Protein AF-A0A927YD06-F1 (afdb_monomer_lite)

Structure (mmCIF, N/CA/C/O backbone):
data_AF-A0A927YD06-F1
#
_entry.id   AF-A0A927YD06-F1
#
loop_
_atom_site.group_PDB
_atom_site.id
_atom_site.type_symbol
_atom_site.label_atom_id
_atom_site.label_alt_id
_atom_site.label_comp_id
_atom_site.label_asym_id
_atom_site.label_entity_id
_atom_site.label_seq_id
_atom_site.pdbx_PDB_ins_code
_atom_site.Cartn_x
_atom_site.Cartn_y
_atom_site.Cartn_z
_atom_site.occupancy
_atom_site.B_iso_or_equiv
_atom_site.auth_seq_id
_atom_site.auth_comp_id
_atom_site.auth_asym_id
_atom_site.auth_atom_id
_atom_site.pdbx_PDB_model_num
ATOM 1 N N . MET A 1 1 ? -11.308 -16.164 12.374 1.00 38.81 1 MET A N 1
ATOM 2 C CA . MET A 1 1 ? -12.111 -14.973 12.036 1.00 38.81 1 MET A CA 1
ATOM 3 C C . MET A 1 1 ? -11.852 -14.666 10.580 1.00 38.81 1 MET A C 1
ATOM 5 O O . MET A 1 1 ? -10.729 -14.306 10.253 1.00 38.81 1 MET A O 1
ATOM 9 N N . GLU A 1 2 ? -12.834 -14.903 9.716 1.00 41.75 2 GLU A N 1
ATOM 10 C CA . GLU A 1 2 ? -12.784 -14.435 8.329 1.00 41.75 2 GLU A CA 1
ATOM 11 C C . GLU A 1 2 ? -12.893 -12.909 8.343 1.00 41.75 2 GLU A C 1
ATOM 13 O O . GLU A 1 2 ? -13.823 -12.344 8.918 1.00 41.75 2 GLU A O 1
ATOM 18 N N . TYR A 1 3 ? -11.902 -12.232 7.772 1.00 53.44 3 TYR A N 1
ATOM 19 C CA . TYR A 1 3 ? -11.962 -10.794 7.566 1.00 53.44 3 TYR A CA 1
ATOM 20 C C . TYR A 1 3 ? -12.683 -10.549 6.242 1.00 53.44 3 TYR A C 1
ATOM 22 O O . TYR A 1 3 ? -12.164 -10.892 5.184 1.00 53.44 3 TYR A O 1
ATOM 30 N N . HIS A 1 4 ? -13.877 -9.958 6.283 1.00 53.22 4 HIS A N 1
ATOM 31 C CA . HIS A 1 4 ? -14.555 -9.516 5.068 1.00 53.22 4 HIS A CA 1
ATOM 32 C C . HIS A 1 4 ? -13.867 -8.258 4.530 1.00 53.22 4 HIS A C 1
ATOM 34 O O . HIS A 1 4 ? -14.108 -7.149 5.004 1.00 53.22 4 HIS A O 1
ATOM 40 N N . LEU A 1 5 ? -12.977 -8.443 3.557 1.00 62.53 5 LEU A N 1
ATOM 41 C CA . LEU A 1 5 ? -12.393 -7.348 2.791 1.00 62.53 5 LEU A CA 1
ATOM 42 C C . LEU A 1 5 ? -13.384 -6.881 1.719 1.00 62.53 5 LEU A C 1
ATOM 44 O O . LEU A 1 5 ? -14.120 -7.707 1.167 1.00 62.53 5 LEU A O 1
ATOM 48 N N . PRO A 1 6 ? -13.417 -5.577 1.398 1.00 65.19 6 PRO A N 1
ATOM 49 C CA . PRO A 1 6 ? -14.206 -5.094 0.275 1.00 65.19 6 PRO A CA 1
ATOM 50 C C . PRO A 1 6 ? -13.761 -5.801 -1.012 1.00 65.19 6 PRO A C 1
ATOM 52 O O . PRO A 1 6 ? -12.573 -6.038 -1.236 1.00 65.19 6 PRO A O 1
ATOM 55 N N . GLN A 1 7 ? -14.717 -6.150 -1.871 1.00 70.69 7 GLN A N 1
ATOM 56 C CA . GLN A 1 7 ? -14.411 -6.676 -3.200 1.00 70.69 7 GLN A CA 1
ATOM 57 C C . GLN A 1 7 ? -13.812 -5.547 -4.040 1.00 70.69 7 GLN A C 1
ATOM 59 O O . GLN A 1 7 ? -14.506 -4.586 -4.371 1.00 70.69 7 GLN A O 1
ATOM 64 N N . ILE A 1 8 ? -12.522 -5.650 -4.362 1.00 74.62 8 ILE A N 1
ATOM 65 C CA . ILE A 1 8 ? -11.832 -4.676 -5.208 1.00 74.62 8 ILE A CA 1
ATOM 66 C C . ILE A 1 8 ? -11.667 -5.296 -6.594 1.00 74.62 8 ILE A C 1
ATOM 68 O O . ILE A 1 8 ? -11.066 -6.367 -6.706 1.00 74.62 8 ILE A O 1
ATOM 72 N N . PRO A 1 9 ? -12.148 -4.634 -7.661 1.00 74.06 9 PRO A N 1
ATOM 73 C CA . PRO A 1 9 ? -11.883 -5.075 -9.021 1.00 74.06 9 PRO A CA 1
ATOM 74 C C . PRO A 1 9 ? -10.379 -5.257 -9.264 1.00 74.06 9 PRO A C 1
ATOM 76 O O . PRO A 1 9 ? -9.593 -4.320 -9.085 1.00 74.06 9 PRO A O 1
ATOM 79 N N . GLY A 1 10 ? -10.013 -6.472 -9.668 1.00 76.75 10 GLY A N 1
ATOM 80 C CA . GLY A 1 10 ? -8.642 -6.873 -9.971 1.00 76.75 10 GLY A CA 1
ATOM 81 C C . GLY A 1 10 ? -7.819 -7.382 -8.787 1.00 76.75 10 GLY A C 1
ATOM 82 O O . GLY A 1 10 ? -6.619 -7.581 -8.940 1.00 76.75 10 GLY A O 1
ATOM 83 N N . ILE A 1 11 ? -8.424 -7.624 -7.617 1.00 83.50 11 ILE A N 1
ATOM 84 C CA . ILE A 1 11 ? -7.748 -8.276 -6.486 1.00 83.50 11 ILE A CA 1
ATOM 85 C C . ILE A 1 11 ? -8.408 -9.613 -6.151 1.00 83.50 11 ILE A C 1
ATOM 87 O O . ILE A 1 11 ? -9.610 -9.708 -5.918 1.00 83.50 11 ILE A O 1
ATOM 91 N N . ASP A 1 12 ? -7.577 -10.647 -6.082 1.00 84.12 12 ASP A N 1
ATOM 92 C CA . ASP A 1 12 ? -7.913 -11.991 -5.638 1.00 84.12 12 ASP A CA 1
ATOM 93 C C . ASP A 1 12 ? -7.433 -12.179 -4.188 1.00 84.12 12 ASP A C 1
ATOM 95 O O . ASP A 1 12 ? -6.272 -12.512 -3.916 1.00 84.12 12 ASP A O 1
ATOM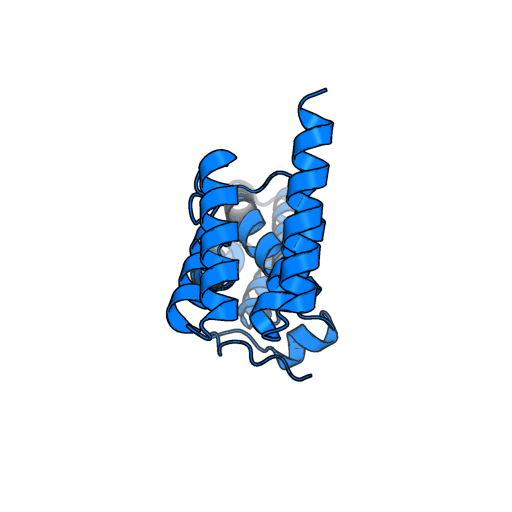 99 N N . TRP A 1 13 ? -8.341 -11.941 -3.238 1.00 76.56 13 TRP A N 1
ATOM 100 C CA . TRP A 1 13 ? -8.036 -12.026 -1.809 1.00 76.56 13 TRP A CA 1
ATOM 101 C C . TRP A 1 13 ? -7.650 -13.439 -1.355 1.00 76.56 13 TRP A C 1
ATOM 103 O O . TRP A 1 13 ? -6.838 -13.577 -0.443 1.00 76.56 13 TRP A O 1
ATOM 113 N N . GLU A 1 14 ? -8.135 -14.489 -2.023 1.00 75.75 14 GLU A N 1
ATOM 114 C CA . GLU A 1 14 ? -7.743 -15.880 -1.747 1.00 75.75 14 GLU A CA 1
ATOM 115 C C . GLU A 1 14 ? -6.265 -16.128 -2.081 1.00 75.75 14 GLU A C 1
ATOM 117 O O . GLU A 1 14 ? -5.564 -16.893 -1.407 1.00 75.75 14 GLU A O 1
ATOM 122 N N . LYS A 1 15 ? -5.743 -15.466 -3.120 1.00 75.19 15 LYS A N 1
ATOM 123 C CA . LYS A 1 15 ? -4.302 -15.476 -3.407 1.00 75.19 15 LYS A CA 1
ATOM 124 C C . LYS A 1 15 ? -3.517 -14.648 -2.396 1.00 75.19 15 LYS A C 1
ATOM 126 O O . LYS A 1 15 ? -2.472 -15.119 -1.949 1.00 75.19 15 LYS A O 1
ATOM 131 N N . ALA A 1 16 ? -4.008 -13.470 -2.011 1.00 73.94 16 ALA A N 1
ATOM 132 C CA . ALA A 1 16 ? -3.342 -12.608 -1.032 1.00 73.94 16 ALA A CA 1
ATOM 133 C C . ALA A 1 16 ? -3.248 -13.270 0.359 1.00 73.94 16 ALA A C 1
ATOM 135 O O . ALA A 1 16 ? -2.187 -13.258 0.985 1.00 73.94 16 ALA A O 1
ATOM 136 N N . HIS A 1 17 ? -4.314 -13.940 0.813 1.00 70.81 17 HIS A N 1
ATOM 137 C CA . HIS A 1 17 ? -4.377 -14.612 2.118 1.00 70.81 17 HIS A CA 1
ATOM 138 C C . HIS A 1 17 ? -3.331 -15.715 2.306 1.00 70.81 17 HIS A C 1
ATOM 140 O O . HIS A 1 17 ? -2.877 -15.939 3.427 1.00 70.81 17 HIS A O 1
ATOM 146 N N . ARG A 1 18 ? -2.882 -16.370 1.225 1.00 70.31 18 ARG A N 1
ATOM 147 C CA . ARG A 1 18 ? -1.783 -17.351 1.301 1.00 70.31 18 ARG A CA 1
ATOM 148 C C . ARG A 1 18 ? -0.454 -16.731 1.729 1.00 70.31 18 ARG A C 1
ATOM 150 O O . ARG A 1 18 ? 0.393 -17.443 2.259 1.00 70.31 18 ARG A O 1
ATOM 157 N N . TYR A 1 19 ? -0.272 -15.436 1.488 1.00 65.94 19 TYR A N 1
ATOM 158 C CA . TYR A 1 19 ? 0.939 -14.692 1.828 1.00 65.94 19 TYR A CA 1
ATOM 159 C C . TYR A 1 19 ? 0.752 -13.787 3.056 1.00 65.94 19 TYR A C 1
ATOM 161 O O . TYR A 1 19 ? 1.739 -13.403 3.680 1.00 65.94 19 TYR A O 1
ATOM 169 N N . LEU A 1 20 ? -0.495 -13.465 3.420 1.00 71.25 20 LEU A N 1
ATOM 170 C CA . LEU A 1 20 ? -0.846 -12.480 4.446 1.00 71.25 20 LEU A CA 1
ATOM 171 C C . LEU A 1 20 ? -1.873 -13.076 5.432 1.00 71.25 20 LEU A C 1
ATOM 173 O O . LEU A 1 20 ? -3.083 -12.899 5.263 1.00 71.25 20 LEU A O 1
ATOM 177 N N . PRO A 1 21 ? -1.412 -13.804 6.470 1.00 65.56 21 PRO A N 1
ATOM 178 C CA . PRO A 1 21 ? -2.289 -14.571 7.357 1.00 65.56 21 PRO A CA 1
ATOM 179 C C . PRO A 1 21 ? -3.077 -13.715 8.362 1.00 65.56 21 PRO A C 1
ATOM 181 O O . PRO A 1 21 ? -4.021 -14.213 8.971 1.00 65.56 21 PRO A O 1
ATOM 184 N N . THR A 1 22 ? -2.715 -12.442 8.563 1.00 72.19 22 THR A N 1
ATOM 185 C CA . THR A 1 22 ? -3.386 -11.545 9.521 1.00 72.19 22 THR A CA 1
ATOM 186 C C . THR A 1 22 ? -3.846 -10.247 8.855 1.00 72.19 22 THR A C 1
ATOM 188 O O . THR A 1 22 ? -3.198 -9.744 7.934 1.00 72.19 22 THR A O 1
ATOM 191 N N . LYS A 1 23 ? -4.943 -9.656 9.358 1.00 68.94 23 LYS A N 1
ATOM 192 C CA . LYS A 1 23 ? -5.454 -8.351 8.890 1.00 68.94 23 LYS A CA 1
ATOM 193 C C . LYS A 1 23 ? -4.391 -7.255 8.983 1.00 68.94 23 LYS A C 1
ATOM 195 O O . LYS A 1 23 ? -4.270 -6.456 8.068 1.00 68.94 23 LYS A O 1
ATOM 200 N N . GLN A 1 24 ? -3.604 -7.237 10.059 1.00 68.62 24 GLN A N 1
ATOM 201 C CA . GLN A 1 24 ? -2.549 -6.241 10.254 1.00 68.62 24 GLN A CA 1
ATOM 202 C C . GLN A 1 24 ? -1.464 -6.342 9.175 1.00 68.62 24 GLN A C 1
ATOM 204 O O . GLN A 1 24 ? -1.111 -5.331 8.575 1.00 68.62 24 GLN A O 1
ATOM 209 N N . MET A 1 25 ? -0.976 -7.554 8.883 1.00 73.06 25 MET A N 1
ATOM 210 C CA . MET A 1 25 ? 0.022 -7.763 7.826 1.00 73.06 25 MET A CA 1
ATOM 211 C C . MET A 1 25 ? -0.517 -7.352 6.458 1.00 73.06 25 MET A C 1
ATOM 213 O O . MET A 1 25 ? 0.212 -6.760 5.663 1.00 73.06 25 MET A O 1
ATOM 217 N N . LEU A 1 26 ? -1.794 -7.633 6.194 1.00 78.38 26 LEU A N 1
ATOM 218 C CA . LEU A 1 26 ? -2.447 -7.209 4.967 1.00 78.38 26 LEU A CA 1
ATOM 219 C C . LEU A 1 26 ? -2.517 -5.685 4.853 1.00 78.38 26 LEU A C 1
ATOM 221 O O . LEU A 1 26 ? -2.068 -5.138 3.851 1.00 78.38 26 LEU A O 1
ATOM 225 N N . THR A 1 27 ? -3.031 -5.004 5.878 1.00 76.81 27 THR A N 1
ATOM 226 C CA . THR A 1 27 ? -3.136 -3.542 5.886 1.00 76.81 27 THR A CA 1
ATOM 227 C C . THR A 1 27 ? -1.775 -2.883 5.675 1.00 76.81 27 THR A C 1
ATOM 229 O O . THR A 1 27 ? -1.659 -2.010 4.822 1.00 76.81 27 THR A O 1
ATOM 232 N N . GLU A 1 28 ? -0.732 -3.321 6.385 1.00 80.38 28 GLU A N 1
ATOM 233 C CA . GLU A 1 28 ? 0.618 -2.764 6.214 1.00 80.38 28 GLU A CA 1
ATOM 234 C C . GLU A 1 28 ? 1.191 -3.039 4.818 1.00 80.38 28 GLU A C 1
ATOM 236 O O . GLU A 1 28 ? 1.781 -2.150 4.209 1.00 80.38 28 GLU A O 1
ATOM 241 N N . THR A 1 29 ? 0.953 -4.227 4.255 1.00 86.00 29 THR A N 1
ATOM 242 C CA . THR A 1 29 ? 1.395 -4.547 2.887 1.00 86.00 29 THR A CA 1
ATOM 243 C C . THR A 1 29 ? 0.700 -3.665 1.849 1.00 86.00 29 THR A C 1
ATOM 245 O O . THR A 1 29 ? 1.346 -3.171 0.926 1.00 86.00 29 THR A O 1
ATOM 248 N N . LEU A 1 30 ? -0.606 -3.425 2.004 1.00 87.69 30 LEU A N 1
ATOM 249 C CA . LEU A 1 30 ? -1.356 -2.524 1.128 1.00 87.69 30 LEU A CA 1
ATOM 250 C C . LEU A 1 30 ? -0.875 -1.072 1.271 1.00 87.69 30 LEU A C 1
ATOM 252 O O . LEU A 1 30 ? -0.754 -0.372 0.266 1.00 87.69 30 LEU A O 1
ATOM 256 N N . ARG A 1 31 ? -0.562 -0.620 2.493 1.00 86.25 31 ARG A N 1
ATOM 257 C CA . ARG A 1 31 ? 0.011 0.713 2.735 1.00 86.25 31 ARG A CA 1
ATOM 258 C C . ARG A 1 31 ? 1.355 0.877 2.040 1.00 86.25 31 ARG A C 1
ATOM 260 O O . ARG A 1 31 ? 1.544 1.842 1.308 1.00 86.25 31 ARG A O 1
ATOM 267 N N . GLU A 1 32 ? 2.258 -0.084 2.204 1.00 88.00 32 GLU A N 1
ATOM 268 C CA . GLU A 1 32 ? 3.575 -0.056 1.561 1.00 88.00 32 GLU A CA 1
ATOM 269 C C . GLU A 1 32 ? 3.472 -0.089 0.029 1.00 88.00 32 GLU A C 1
ATOM 271 O O . GLU A 1 32 ? 4.164 0.658 -0.671 1.00 88.00 32 GLU A O 1
ATOM 276 N N . PHE A 1 33 ? 2.553 -0.897 -0.510 1.00 92.19 33 PHE A N 1
ATOM 277 C CA . PHE A 1 33 ? 2.253 -0.911 -1.942 1.00 92.19 33 PHE A CA 1
ATOM 278 C C . PHE A 1 33 ? 1.844 0.481 -2.437 1.00 92.19 33 PHE A C 1
ATOM 280 O O . PHE A 1 33 ? 2.379 0.976 -3.430 1.00 92.19 33 PHE A O 1
ATOM 287 N N . VAL A 1 34 ? 0.927 1.141 -1.724 1.00 91.69 34 VAL A N 1
ATOM 288 C CA . VAL A 1 34 ? 0.449 2.480 -2.078 1.00 91.69 34 VAL A CA 1
ATOM 289 C C . VAL A 1 34 ? 1.557 3.531 -1.970 1.00 91.69 34 VAL A C 1
ATOM 291 O O . VAL A 1 34 ? 1.730 4.324 -2.896 1.00 91.69 34 VAL A O 1
ATOM 294 N N . ARG A 1 35 ? 2.335 3.526 -0.881 1.00 89.25 35 ARG A N 1
ATOM 295 C CA . ARG A 1 35 ? 3.429 4.485 -0.642 1.00 89.25 35 ARG A CA 1
ATOM 296 C C . ARG A 1 35 ? 4.529 4.391 -1.692 1.00 89.25 35 ARG A C 1
ATOM 298 O O . ARG A 1 35 ? 5.054 5.408 -2.138 1.00 89.25 35 ARG A O 1
ATOM 305 N N . SER A 1 36 ? 4.868 3.173 -2.107 1.00 91.44 36 SER A N 1
ATOM 306 C CA . SER A 1 36 ? 5.941 2.932 -3.074 1.00 91.44 36 SER A CA 1
ATOM 307 C C . SER A 1 36 ? 5.505 3.104 -4.537 1.00 91.44 36 SER A C 1
ATOM 309 O O . SER A 1 36 ? 6.360 3.274 -5.408 1.00 91.44 36 SER A O 1
ATOM 311 N N . ALA A 1 37 ? 4.197 3.118 -4.824 1.00 92.44 37 ALA A N 1
ATOM 312 C CA . ALA A 1 37 ? 3.650 3.128 -6.180 1.00 92.44 37 ALA A CA 1
ATOM 313 C C . ALA A 1 37 ? 4.177 4.271 -7.059 1.00 92.44 37 ALA A C 1
ATOM 315 O O . ALA A 1 37 ? 4.652 4.019 -8.167 1.00 92.44 37 ALA A O 1
ATOM 316 N N . ALA A 1 38 ? 4.152 5.511 -6.556 1.00 91.44 38 ALA A N 1
ATOM 317 C CA . ALA A 1 38 ? 4.596 6.680 -7.318 1.00 91.44 38 ALA A CA 1
ATOM 318 C C . ALA A 1 38 ? 6.055 6.524 -7.769 1.00 91.44 38 ALA A C 1
ATOM 320 O O . ALA A 1 38 ? 6.362 6.641 -8.959 1.00 91.44 38 ALA A O 1
ATOM 321 N N . LYS A 1 39 ? 6.940 6.147 -6.836 1.00 93.06 39 LYS A N 1
ATOM 322 C CA . LYS A 1 39 ? 8.358 5.950 -7.139 1.00 93.06 39 LYS A CA 1
ATOM 323 C C . LYS A 1 39 ? 8.584 4.800 -8.119 1.00 93.06 39 LYS A C 1
ATOM 325 O O . LYS A 1 39 ? 9.406 4.921 -9.024 1.00 93.06 39 LYS A O 1
ATOM 330 N N . GLN A 1 40 ? 7.849 3.699 -7.967 1.00 96.06 40 GLN A N 1
ATOM 331 C CA . GLN A 1 40 ? 7.963 2.556 -8.871 1.00 96.06 40 GLN A CA 1
ATOM 332 C C . GLN A 1 40 ? 7.556 2.912 -10.310 1.00 96.06 40 GLN A C 1
ATOM 334 O O . GLN A 1 40 ? 8.237 2.505 -11.252 1.00 96.06 40 GLN A O 1
ATOM 339 N N . THR A 1 41 ? 6.488 3.697 -10.488 1.00 96.50 41 THR A N 1
ATOM 340 C CA . THR A 1 41 ? 6.036 4.140 -11.819 1.00 96.50 41 THR A CA 1
ATOM 341 C C . THR A 1 41 ? 6.977 5.159 -12.465 1.00 96.50 41 THR A C 1
ATOM 343 O O . THR A 1 41 ? 7.200 5.098 -13.676 1.00 96.50 41 THR A O 1
ATOM 346 N N . GLU A 1 42 ? 7.581 6.047 -11.669 1.00 97.00 42 GLU A N 1
ATOM 347 C CA . GLU A 1 42 ? 8.606 6.990 -12.130 1.00 97.00 42 GLU A CA 1
ATOM 348 C C . GLU A 1 42 ? 9.828 6.236 -12.674 1.00 97.00 42 GLU A C 1
ATOM 350 O O . GLU A 1 42 ? 10.209 6.433 -13.827 1.00 97.00 42 GLU A O 1
ATOM 355 N N . LEU A 1 43 ? 10.377 5.301 -11.889 1.00 97.81 43 LEU A N 1
ATOM 356 C CA . LEU A 1 43 ? 11.538 4.498 -12.286 1.00 97.81 43 LEU A CA 1
ATOM 357 C C . LEU A 1 43 ? 11.258 3.649 -13.529 1.00 97.81 43 LEU A C 1
ATOM 359 O O . LEU A 1 43 ? 12.084 3.587 -14.436 1.00 97.81 43 LEU A O 1
ATOM 363 N N . LEU A 1 44 ? 10.085 3.010 -13.612 1.00 98.19 44 LEU A N 1
ATOM 364 C CA . LEU A 1 44 ? 9.738 2.218 -14.794 1.00 98.19 44 LEU A CA 1
ATOM 365 C C . LEU A 1 44 ? 9.657 3.096 -16.053 1.00 98.19 44 LEU A C 1
ATOM 367 O O . LEU A 1 44 ? 10.090 2.677 -17.127 1.00 98.19 44 LEU A O 1
ATOM 371 N N . THR A 1 45 ? 9.140 4.321 -15.918 1.00 98.12 45 THR A N 1
ATOM 372 C CA . THR A 1 45 ? 9.088 5.304 -17.010 1.00 98.12 45 THR A CA 1
ATOM 373 C C . THR A 1 45 ? 10.488 5.735 -17.436 1.00 98.12 45 THR A C 1
ATOM 375 O O . THR A 1 45 ? 10.778 5.753 -18.632 1.00 98.12 45 THR A O 1
ATOM 378 N N . GLU A 1 46 ? 11.363 6.036 -16.477 1.00 98.06 46 GLU A N 1
ATOM 379 C CA . GLU A 1 46 ? 12.759 6.405 -16.724 1.00 98.06 46 GLU A CA 1
ATOM 380 C C . GLU A 1 46 ? 13.504 5.288 -17.469 1.00 98.06 46 GLU A C 1
ATOM 382 O O . GLU A 1 46 ? 14.080 5.520 -18.534 1.00 98.06 46 GLU A O 1
ATOM 387 N N . TYR A 1 47 ? 13.415 4.047 -16.985 1.00 98.19 47 TYR A N 1
ATOM 388 C CA . TYR A 1 47 ? 14.083 2.912 -17.623 1.00 98.19 47 TYR A CA 1
ATOM 389 C C . TYR A 1 47 ? 13.500 2.575 -18.992 1.00 98.19 47 TYR A C 1
ATOM 391 O O . TYR A 1 47 ? 14.247 2.234 -19.909 1.00 98.19 47 TYR A O 1
ATOM 399 N N . ARG A 1 48 ? 12.185 2.732 -19.184 1.00 98.00 48 ARG A N 1
ATOM 400 C CA . ARG A 1 48 ? 11.578 2.628 -20.516 1.00 98.00 48 ARG A CA 1
ATOM 401 C C . ARG A 1 48 ? 12.197 3.650 -21.465 1.00 98.00 48 ARG A C 1
ATOM 403 O O . ARG A 1 48 ? 12.573 3.292 -22.577 1.00 98.00 48 ARG A O 1
ATOM 410 N N . GLN A 1 49 ? 12.306 4.912 -21.053 1.00 98.06 49 GLN A N 1
ATOM 411 C CA . GLN A 1 49 ? 12.904 5.958 -21.886 1.00 98.06 49 GLN A CA 1
ATOM 412 C C . GLN A 1 49 ? 14.372 5.657 -22.206 1.00 98.06 49 GLN A C 1
ATOM 414 O O . GLN A 1 49 ? 14.785 5.850 -23.349 1.00 98.06 49 GLN A O 1
ATOM 419 N N . ALA A 1 50 ? 15.133 5.137 -21.240 1.00 97.81 50 ALA A N 1
ATOM 420 C CA . ALA A 1 50 ? 16.512 4.708 -21.451 1.00 97.81 50 ALA A CA 1
ATOM 421 C C . ALA A 1 50 ? 16.607 3.607 -22.521 1.00 97.81 50 ALA A C 1
ATOM 423 O O . ALA A 1 50 ? 17.355 3.771 -23.481 1.00 97.81 50 ALA A O 1
ATOM 424 N N . VAL A 1 51 ? 15.779 2.556 -22.432 1.00 97.88 51 VAL A N 1
ATOM 425 C CA . VAL A 1 51 ? 15.705 1.481 -23.442 1.00 97.88 51 VAL A CA 1
ATOM 426 C C . VAL A 1 51 ? 15.357 2.024 -24.831 1.00 97.88 51 VAL A C 1
ATOM 428 O O . VAL A 1 51 ? 15.984 1.648 -25.818 1.00 97.88 51 VAL A O 1
ATOM 431 N N . LEU A 1 52 ? 14.366 2.918 -24.931 1.00 97.00 52 LEU A N 1
ATOM 432 C CA . LEU A 1 52 ? 13.916 3.458 -26.221 1.00 97.00 52 LEU A CA 1
ATOM 433 C C . LEU A 1 52 ? 14.918 4.433 -26.851 1.00 97.00 52 LEU A C 1
ATOM 435 O O . LEU A 1 52 ? 14.940 4.578 -28.074 1.00 97.00 52 LEU A O 1
ATOM 439 N N . ARG A 1 53 ? 15.723 5.114 -26.032 1.00 97.50 53 ARG A N 1
ATOM 440 C CA . ARG A 1 53 ? 16.786 6.011 -26.493 1.00 97.50 53 ARG A CA 1
ATOM 441 C C . ARG A 1 53 ? 18.032 5.235 -26.904 1.00 97.50 53 ARG A C 1
ATOM 443 O O . ARG A 1 53 ? 18.637 5.562 -27.922 1.00 97.50 53 ARG A O 1
ATOM 450 N N . GLU A 1 54 ? 18.422 4.252 -26.101 1.00 96.31 54 GLU A N 1
ATOM 451 C CA . GLU A 1 54 ? 19.635 3.466 -26.286 1.00 96.31 54 GLU A CA 1
ATOM 452 C C . GLU A 1 54 ? 19.408 2.020 -25.798 1.00 96.31 54 GLU A C 1
ATOM 454 O O . GLU A 1 54 ? 19.440 1.756 -24.595 1.00 96.31 54 GLU A O 1
ATOM 459 N N . PRO A 1 55 ? 19.165 1.058 -26.704 1.00 94.31 55 PRO A N 1
ATOM 460 C CA . PRO A 1 55 ? 18.809 -0.312 -26.335 1.00 94.31 55 PRO A CA 1
ATOM 461 C C . PRO A 1 55 ? 20.055 -1.136 -25.972 1.00 94.31 55 PRO A C 1
ATOM 463 O O . PRO A 1 55 ? 20.492 -2.003 -26.727 1.00 94.31 55 PRO A O 1
ATOM 466 N N . THR A 1 56 ? 20.660 -0.844 -24.821 1.00 97.44 56 THR A N 1
ATOM 467 C CA . THR A 1 56 ? 21.780 -1.616 -24.260 1.00 97.44 56 THR A CA 1
ATOM 468 C C . THR A 1 56 ? 21.278 -2.674 -23.282 1.00 97.44 56 THR A C 1
ATOM 470 O O . THR A 1 56 ? 20.269 -2.479 -22.601 1.00 97.44 56 THR A O 1
ATOM 473 N N . THR A 1 57 ? 22.026 -3.770 -23.133 1.00 96.56 57 THR A N 1
ATOM 474 C CA . THR A 1 57 ? 21.752 -4.814 -22.128 1.00 96.56 57 THR A CA 1
ATOM 475 C C . THR A 1 57 ? 21.599 -4.248 -20.712 1.00 96.56 57 THR A C 1
ATOM 477 O O . THR A 1 57 ? 20.777 -4.733 -19.939 1.00 96.56 57 THR A O 1
ATOM 480 N N . GLU A 1 58 ? 22.340 -3.194 -20.361 1.00 97.81 58 GLU A N 1
ATOM 481 C CA . GLU A 1 58 ? 22.219 -2.525 -19.059 1.00 97.81 58 GLU A CA 1
ATOM 482 C C . GLU A 1 58 ? 20.857 -1.836 -18.884 1.00 97.81 58 GLU A C 1
ATOM 484 O O . GLU A 1 58 ? 20.192 -2.035 -17.865 1.00 97.81 58 GLU A O 1
ATOM 489 N N . ASN A 1 59 ? 20.392 -1.104 -19.902 1.00 98.00 59 ASN A N 1
ATOM 490 C CA . ASN A 1 59 ? 19.089 -0.437 -19.871 1.00 98.00 59 ASN A CA 1
ATOM 491 C C . ASN A 1 59 ? 17.939 -1.455 -19.809 1.00 98.00 59 ASN A C 1
ATOM 493 O O . ASN A 1 59 ? 16.998 -1.286 -19.028 1.00 98.00 59 ASN A O 1
ATOM 497 N N . TYR A 1 60 ? 18.037 -2.557 -20.561 1.00 98.44 60 TYR A N 1
ATOM 498 C CA . TYR A 1 60 ? 17.080 -3.663 -20.466 1.00 98.44 60 TYR A CA 1
ATOM 499 C C . TYR A 1 60 ? 17.100 -4.341 -19.093 1.00 98.44 60 TYR A C 1
ATOM 501 O O . TYR A 1 60 ? 16.042 -4.651 -18.540 1.00 98.44 60 TYR A O 1
ATOM 509 N N . ALA A 1 61 ? 18.282 -4.539 -18.503 1.00 98.19 61 ALA A N 1
ATOM 510 C CA . ALA A 1 61 ? 18.414 -5.122 -17.175 1.00 98.19 61 ALA A CA 1
ATOM 511 C C . ALA A 1 61 ? 17.772 -4.238 -16.097 1.00 98.19 61 ALA A C 1
ATOM 513 O O . ALA A 1 61 ? 17.041 -4.768 -15.257 1.00 98.19 61 ALA A O 1
ATOM 514 N N . ALA A 1 62 ? 17.985 -2.919 -16.142 1.00 98.12 62 ALA A N 1
ATOM 515 C CA . ALA A 1 62 ? 17.356 -1.966 -15.227 1.00 98.12 62 ALA A CA 1
ATOM 516 C C . ALA A 1 62 ? 15.823 -1.997 -15.347 1.00 98.12 62 ALA A C 1
ATOM 518 O O . ALA A 1 62 ? 15.122 -2.166 -14.345 1.00 98.12 62 ALA A O 1
ATOM 519 N N . PHE A 1 63 ? 15.302 -1.961 -16.580 1.00 98.50 63 PHE A N 1
ATOM 520 C CA . PHE A 1 63 ? 13.867 -2.090 -16.842 1.00 98.50 63 PHE A CA 1
ATOM 521 C C . PHE A 1 63 ? 13.299 -3.411 -16.300 1.00 98.50 63 PHE A C 1
ATOM 523 O O . PHE A 1 63 ? 12.293 -3.418 -15.590 1.00 98.50 63 PHE A O 1
ATOM 530 N N . ARG A 1 64 ? 13.969 -4.537 -16.579 1.00 98.31 64 ARG A N 1
ATOM 531 C CA . ARG A 1 64 ? 13.574 -5.870 -16.104 1.00 98.31 64 ARG A CA 1
ATOM 532 C C . ARG A 1 64 ? 13.530 -5.947 -14.581 1.00 98.31 64 ARG A C 1
ATOM 534 O O . ARG A 1 64 ? 12.586 -6.514 -14.037 1.00 98.31 64 ARG A O 1
ATOM 541 N N . ILE A 1 65 ? 14.545 -5.418 -13.895 1.00 98.31 65 ILE A N 1
ATOM 542 C CA . ILE A 1 65 ? 14.616 -5.420 -12.426 1.00 98.31 65 ILE A CA 1
ATOM 543 C C . ILE A 1 65 ? 13.435 -4.639 -11.847 1.00 98.31 65 ILE A C 1
ATOM 545 O O . ILE A 1 65 ? 12.767 -5.126 -10.934 1.00 98.31 65 ILE A O 1
ATOM 549 N N . GLN A 1 66 ? 13.128 -3.475 -12.418 1.00 98.44 66 GLN A N 1
ATOM 550 C CA . GLN A 1 66 ? 11.993 -2.674 -11.976 1.00 98.44 66 GLN A CA 1
ATOM 551 C C . GLN A 1 66 ? 10.655 -3.382 -12.233 1.00 98.44 66 GLN A C 1
ATOM 553 O O . GLN A 1 66 ? 9.829 -3.481 -11.326 1.00 98.44 66 GLN A O 1
ATOM 558 N N . ALA A 1 67 ? 10.455 -3.952 -13.425 1.00 97.81 67 ALA A N 1
ATOM 559 C CA . ALA A 1 67 ? 9.258 -4.732 -13.744 1.00 97.81 67 ALA A CA 1
ATOM 560 C C . ALA A 1 67 ? 9.096 -5.950 -12.813 1.00 97.81 67 ALA A C 1
ATOM 562 O O . ALA A 1 67 ? 7.989 -6.242 -12.358 1.00 97.81 67 ALA A O 1
ATOM 563 N N . HIS A 1 68 ? 10.197 -6.616 -12.452 1.00 97.25 68 HIS A N 1
ATOM 564 C CA . HIS A 1 68 ? 10.204 -7.718 -11.490 1.00 97.25 68 HIS A CA 1
ATOM 565 C C . HIS A 1 68 ? 9.780 -7.279 -10.079 1.00 97.25 68 HIS A C 1
ATOM 567 O O . HIS A 1 68 ? 9.007 -7.982 -9.416 1.00 97.25 68 HIS A O 1
ATOM 573 N N . ALA A 1 69 ? 10.270 -6.126 -9.614 1.00 96.38 69 ALA A N 1
ATOM 574 C CA . ALA A 1 69 ? 9.883 -5.559 -8.325 1.00 96.38 69 ALA A CA 1
ATOM 575 C C . ALA A 1 69 ? 8.374 -5.264 -8.289 1.00 96.38 69 ALA A C 1
ATOM 577 O O . ALA A 1 69 ? 7.678 -5.726 -7.382 1.00 96.38 69 ALA A O 1
ATOM 578 N N . MET A 1 70 ? 7.852 -4.607 -9.330 1.00 97.44 70 MET A N 1
ATOM 579 C CA . MET A 1 70 ? 6.421 -4.305 -9.463 1.00 97.44 70 MET A CA 1
ATOM 580 C C . MET A 1 70 ? 5.569 -5.578 -9.542 1.00 97.44 70 MET A C 1
ATOM 582 O O . MET A 1 70 ? 4.558 -5.697 -8.852 1.00 97.44 70 MET A O 1
ATOM 586 N N . LYS A 1 71 ? 5.999 -6.584 -10.314 1.00 95.75 71 LYS A N 1
ATOM 587 C CA . LYS A 1 71 ? 5.336 -7.896 -10.385 1.00 95.75 71 LYS A CA 1
ATOM 588 C C . LYS A 1 71 ? 5.246 -8.564 -9.010 1.00 95.75 71 LYS A C 1
ATOM 590 O O . LYS A 1 71 ? 4.215 -9.140 -8.660 1.00 95.75 71 LYS A O 1
ATOM 595 N N . SER A 1 72 ? 6.326 -8.516 -8.235 1.00 92.75 72 SER A N 1
ATOM 596 C CA . SER A 1 72 ? 6.374 -9.117 -6.899 1.00 92.75 72 SER A CA 1
ATOM 597 C C . SER A 1 72 ? 5.448 -8.392 -5.921 1.00 92.75 72 SER A C 1
ATOM 599 O O . SER A 1 72 ? 4.738 -9.054 -5.164 1.00 92.75 72 SER A O 1
ATOM 601 N N . ALA A 1 73 ? 5.386 -7.060 -5.998 1.00 92.12 73 ALA A N 1
ATOM 602 C CA . ALA A 1 73 ? 4.455 -6.247 -5.220 1.00 92.12 73 ALA A CA 1
ATOM 603 C C . ALA A 1 73 ? 2.985 -6.540 -5.578 1.00 92.12 73 ALA A C 1
ATOM 605 O O . ALA A 1 73 ? 2.150 -6.696 -4.697 1.00 92.12 73 ALA A O 1
ATOM 606 N N . LEU A 1 74 ? 2.662 -6.709 -6.863 1.00 93.62 74 LEU A N 1
ATOM 607 C CA . LEU A 1 74 ? 1.315 -7.098 -7.304 1.00 93.62 74 LEU A CA 1
ATOM 608 C C . LEU A 1 74 ? 0.932 -8.500 -6.814 1.00 93.62 74 LEU A C 1
ATOM 610 O O . LEU A 1 74 ? -0.198 -8.730 -6.383 1.00 93.62 74 LEU A O 1
ATOM 614 N N . ARG A 1 75 ? 1.885 -9.440 -6.829 1.00 89.50 75 ARG A N 1
ATOM 615 C CA . ARG A 1 75 ? 1.670 -10.798 -6.319 1.00 89.50 75 ARG A CA 1
ATOM 616 C C . ARG A 1 75 ? 1.360 -10.811 -4.823 1.00 89.50 75 ARG A C 1
ATOM 618 O O . ARG A 1 75 ? 0.495 -11.587 -4.422 1.00 89.50 75 ARG A O 1
ATOM 625 N N . SER A 1 76 ? 2.051 -10.008 -4.011 1.00 86.50 76 SER A N 1
ATOM 626 C CA . SER A 1 76 ? 1.841 -10.010 -2.555 1.00 86.50 76 SER A CA 1
ATOM 627 C C . SER A 1 76 ? 0.436 -9.549 -2.169 1.00 86.50 76 SER A C 1
ATOM 629 O O . SER A 1 76 ? -0.105 -10.034 -1.180 1.00 86.50 76 SER A O 1
ATOM 631 N N . ILE A 1 77 ? -0.181 -8.689 -2.983 1.00 88.19 77 ILE A N 1
ATOM 632 C CA . ILE A 1 77 ? -1.545 -8.189 -2.771 1.00 88.19 77 ILE A CA 1
ATOM 633 C C . ILE A 1 77 ? -2.610 -8.949 -3.577 1.00 88.19 77 ILE A C 1
ATOM 635 O O . ILE A 1 77 ? -3.779 -8.585 -3.531 1.00 88.19 77 ILE A O 1
ATOM 639 N N . GLY A 1 78 ? -2.228 -9.992 -4.324 1.00 87.00 78 GLY A N 1
ATOM 640 C CA . GLY A 1 78 ? -3.158 -10.795 -5.125 1.00 87.00 78 GLY A CA 1
ATOM 641 C C . GLY A 1 78 ? -3.746 -10.074 -6.344 1.00 87.00 78 GLY A C 1
ATOM 642 O O . GLY A 1 78 ? -4.834 -10.437 -6.781 1.00 87.00 78 GLY A O 1
ATOM 643 N N . ALA A 1 79 ? -3.063 -9.069 -6.895 1.00 89.94 79 ALA A N 1
ATOM 644 C CA . ALA A 1 79 ? -3.562 -8.304 -8.035 1.00 89.94 79 ALA A CA 1
ATOM 645 C C . ALA A 1 79 ? -3.453 -9.070 -9.372 1.00 89.94 79 ALA A C 1
ATOM 647 O O . ALA A 1 79 ? -2.461 -9.754 -9.638 1.00 89.94 79 ALA A O 1
ATOM 648 N N . ASP A 1 80 ? -4.452 -8.915 -10.240 1.00 87.38 80 ASP A N 1
ATOM 649 C CA . ASP A 1 80 ? -4.521 -9.501 -11.590 1.00 87.38 80 ASP A CA 1
ATOM 650 C C . ASP A 1 80 ? -3.542 -8.865 -12.593 1.00 87.38 80 ASP A C 1
ATOM 652 O O . ASP A 1 80 ? -3.090 -9.520 -13.533 1.00 87.38 80 ASP A O 1
ATOM 656 N N . LEU A 1 81 ? -3.097 -7.637 -12.316 1.00 91.25 81 LEU A N 1
ATOM 657 C CA . LEU A 1 81 ? -2.018 -6.933 -13.020 1.00 91.25 81 LEU A CA 1
ATOM 658 C C . LEU A 1 81 ? -0.657 -7.653 -12.990 1.00 91.25 81 LEU A C 1
ATOM 660 O O . LEU A 1 81 ? 0.296 -7.216 -13.644 1.00 91.25 81 LEU A O 1
ATOM 664 N N . PHE A 1 82 ? -0.550 -8.766 -12.260 1.00 89.12 82 PHE A N 1
ATOM 665 C CA . PHE A 1 82 ? 0.611 -9.649 -12.275 1.00 89.12 82 PHE A CA 1
ATOM 666 C C . PHE A 1 82 ? 1.010 -10.084 -13.697 1.00 89.12 82 PHE A C 1
ATOM 668 O O . PHE A 1 82 ? 2.200 -10.064 -14.017 1.00 89.12 82 PHE A O 1
ATOM 675 N N . ASP A 1 83 ? 0.047 -10.452 -14.549 1.00 90.25 83 ASP A N 1
ATOM 676 C CA . ASP A 1 83 ? 0.332 -10.967 -15.897 1.00 90.25 83 ASP A CA 1
ATOM 677 C C . ASP A 1 83 ? 0.916 -9.882 -16.830 1.00 90.25 83 ASP A C 1
ATOM 679 O O . ASP A 1 83 ? 1.964 -10.121 -17.442 1.00 90.25 83 ASP A O 1
ATOM 683 N N . PRO A 1 84 ? 0.342 -8.662 -16.904 1.00 93.62 84 PRO A N 1
ATOM 684 C CA . PRO A 1 84 ? 0.976 -7.526 -17.574 1.00 93.62 84 PRO A CA 1
ATOM 685 C C . PRO A 1 84 ? 2.395 -7.215 -17.077 1.00 93.62 84 PRO A C 1
ATOM 687 O O . PRO A 1 84 ? 3.299 -7.026 -17.894 1.00 93.62 84 PRO A O 1
ATOM 690 N N . ALA A 1 85 ? 2.627 -7.218 -15.758 1.00 96.00 85 ALA A N 1
ATOM 691 C CA . ALA A 1 85 ? 3.956 -6.975 -15.191 1.00 96.00 85 ALA A CA 1
ATOM 692 C C . ALA A 1 85 ? 4.963 -8.066 -15.593 1.00 96.00 85 ALA A C 1
ATOM 694 O O . ALA A 1 85 ? 6.106 -7.773 -15.951 1.00 96.00 85 ALA A O 1
ATOM 695 N N . PHE A 1 86 ? 4.529 -9.330 -15.595 1.00 95.81 86 PHE A N 1
ATOM 696 C CA . PHE A 1 86 ? 5.336 -10.459 -16.049 1.00 95.81 86 PHE A CA 1
ATOM 697 C C . PHE A 1 86 ? 5.706 -10.356 -17.535 1.00 95.81 86 PHE A C 1
ATOM 699 O O . PHE A 1 86 ? 6.836 -10.680 -17.912 1.00 95.81 86 PHE A O 1
ATOM 706 N N . ALA A 1 87 ? 4.794 -9.870 -18.381 1.00 96.81 87 ALA A N 1
ATOM 707 C CA . ALA A 1 87 ? 5.078 -9.638 -19.795 1.00 96.81 87 ALA A CA 1
ATOM 708 C C . ALA A 1 87 ? 6.149 -8.551 -19.999 1.00 96.81 87 ALA A C 1
ATOM 710 O O . ALA A 1 87 ? 7.034 -8.722 -20.836 1.00 96.81 87 ALA A O 1
ATOM 711 N N . LEU A 1 88 ? 6.113 -7.466 -19.215 1.00 97.88 88 LEU A N 1
ATOM 712 C CA . LEU A 1 88 ? 7.137 -6.415 -19.263 1.00 97.88 88 LEU A CA 1
ATOM 713 C C . LEU A 1 88 ? 8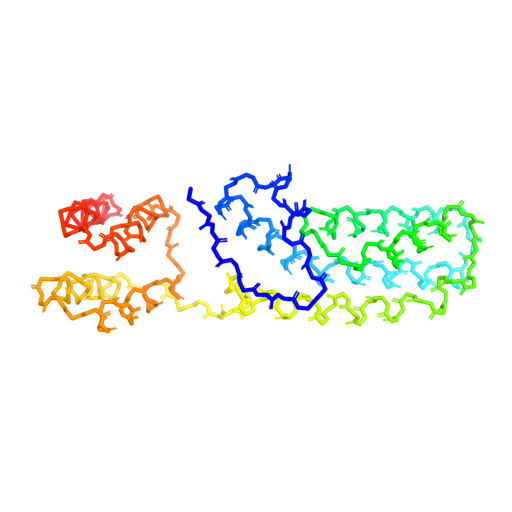.499 -6.906 -18.756 1.00 97.88 88 LEU A C 1
ATOM 715 O O . LEU A 1 88 ? 9.517 -6.662 -19.398 1.00 97.88 88 LEU A O 1
ATOM 719 N N . GLU A 1 89 ? 8.531 -7.650 -17.649 1.00 98.31 89 GLU A N 1
ATOM 720 C CA . GLU A 1 89 ? 9.764 -8.284 -17.165 1.00 98.31 89 GLU A CA 1
ATOM 721 C C . GLU A 1 89 ? 10.353 -9.234 -18.214 1.00 98.31 89 GLU A C 1
ATOM 723 O O . GLU A 1 89 ? 11.565 -9.253 -18.430 1.00 98.31 89 GLU A O 1
ATOM 728 N N . THR A 1 90 ? 9.499 -10.001 -18.895 1.00 98.06 90 THR A N 1
ATOM 729 C CA . THR A 1 90 ? 9.914 -10.908 -19.970 1.00 98.06 90 THR A CA 1
ATOM 730 C C . THR A 1 90 ? 10.501 -10.140 -21.150 1.00 98.06 90 THR A C 1
ATOM 732 O O . THR A 1 90 ? 11.585 -10.492 -21.602 1.00 98.06 90 THR A O 1
ATOM 735 N N . ALA A 1 91 ? 9.865 -9.047 -21.576 1.00 97.19 91 ALA A N 1
ATOM 736 C CA . ALA A 1 91 ? 10.389 -8.190 -22.637 1.00 97.19 91 ALA A CA 1
ATOM 737 C C . ALA A 1 91 ? 11.755 -7.582 -22.271 1.00 97.19 91 ALA A C 1
ATOM 739 O O . ALA A 1 91 ? 12.666 -7.577 -23.090 1.00 97.19 91 ALA A O 1
ATOM 740 N N . GLY A 1 92 ? 11.943 -7.156 -21.015 1.00 97.38 92 GLY A N 1
ATOM 741 C CA . GLY A 1 92 ? 13.249 -6.711 -20.520 1.00 97.38 92 GLY A CA 1
ATOM 742 C C . GLY A 1 92 ? 14.298 -7.829 -20.479 1.00 97.38 92 GLY A C 1
ATOM 743 O O . GLY A 1 92 ? 15.472 -7.584 -20.724 1.00 97.38 92 GLY A O 1
ATOM 744 N N . ARG A 1 93 ? 13.899 -9.074 -20.194 1.00 97.62 93 ARG A N 1
ATOM 745 C CA . ARG A 1 93 ? 14.794 -10.245 -20.218 1.00 97.62 93 ARG A CA 1
ATOM 746 C C . ARG A 1 93 ? 15.194 -10.653 -21.635 1.00 97.62 93 ARG A C 1
ATOM 748 O O . ARG A 1 93 ? 16.310 -11.117 -21.827 1.00 97.62 93 ARG A O 1
ATOM 755 N N . GLU A 1 94 ? 14.268 -10.547 -22.578 1.00 97.88 94 GLU A N 1
ATOM 756 C CA . GLU A 1 94 ? 14.453 -10.921 -23.986 1.00 97.88 94 GLU A CA 1
ATOM 757 C C . GLU A 1 94 ? 15.012 -9.768 -24.828 1.00 97.88 94 GLU A C 1
ATOM 759 O O . GLU A 1 94 ? 15.218 -9.932 -26.025 1.00 97.88 94 GLU A O 1
ATOM 764 N N . GLU A 1 95 ? 15.281 -8.625 -24.189 1.00 97.62 95 GLU A N 1
ATOM 765 C CA . GLU A 1 95 ? 15.756 -7.394 -24.821 1.00 97.62 95 GLU A CA 1
ATOM 766 C C . GLU A 1 95 ? 14.852 -6.928 -25.983 1.00 97.62 95 GLU A C 1
ATOM 768 O O . GLU A 1 95 ? 15.304 -6.312 -26.950 1.00 97.62 95 GLU A O 1
ATOM 773 N N . ASP A 1 96 ? 13.543 -7.188 -25.879 1.00 96.69 96 ASP A N 1
ATOM 774 C CA . ASP A 1 96 ? 12.549 -6.826 -26.891 1.00 96.69 96 ASP A CA 1
ATOM 775 C C . ASP A 1 96 ? 11.963 -5.429 -26.604 1.00 96.69 96 ASP A C 1
ATOM 777 O O . ASP A 1 96 ? 11.204 -5.248 -25.641 1.00 96.69 96 ASP A O 1
ATOM 781 N N . PRO A 1 97 ? 12.271 -4.408 -27.428 1.00 94.00 97 PRO A N 1
ATOM 782 C CA . PRO A 1 97 ? 11.792 -3.052 -27.195 1.00 94.00 97 PRO A CA 1
ATOM 783 C C . PRO A 1 97 ? 10.318 -2.864 -27.580 1.00 94.00 97 PRO A C 1
ATOM 785 O O . PRO A 1 97 ? 9.712 -1.871 -27.169 1.00 94.00 97 PRO A O 1
ATOM 788 N N . VAL A 1 98 ? 9.717 -3.762 -28.373 1.00 95.62 98 VAL A N 1
ATOM 789 C CA . VAL A 1 98 ? 8.357 -3.571 -28.904 1.00 95.62 98 VAL A CA 1
ATOM 790 C C . VAL A 1 98 ? 7.307 -3.608 -27.783 1.00 95.62 98 VAL A C 1
ATOM 792 O O . VAL A 1 98 ? 6.588 -2.614 -27.627 1.00 95.62 98 VAL A O 1
ATOM 795 N N . PRO A 1 99 ? 7.248 -4.641 -26.915 1.00 95.00 99 PRO A N 1
ATOM 796 C CA . PRO A 1 99 ? 6.320 -4.655 -25.787 1.00 95.00 99 PRO A CA 1
ATOM 797 C C . PRO A 1 99 ? 6.616 -3.545 -24.773 1.00 95.00 99 PRO A C 1
ATOM 799 O O . PRO A 1 99 ? 5.685 -2.968 -24.217 1.00 95.00 99 PRO A O 1
ATOM 802 N N . ILE A 1 100 ? 7.894 -3.208 -24.557 1.00 96.75 100 ILE A N 1
ATOM 803 C CA . ILE A 1 100 ? 8.310 -2.123 -23.652 1.00 96.75 100 ILE A CA 1
ATOM 804 C C . ILE A 1 100 ? 7.765 -0.775 -24.143 1.00 96.75 100 ILE A C 1
ATOM 806 O O . ILE A 1 100 ? 7.280 0.039 -23.351 1.00 96.75 100 ILE A O 1
ATOM 810 N N . ARG A 1 101 ? 7.784 -0.533 -25.455 1.00 96.38 101 ARG A N 1
ATOM 811 C CA . ARG A 1 101 ? 7.209 0.676 -26.049 1.00 96.38 101 ARG A CA 1
ATOM 812 C C . ARG A 1 101 ? 5.689 0.707 -25.921 1.00 96.38 101 ARG A C 1
ATOM 814 O O . ARG A 1 101 ? 5.153 1.737 -25.520 1.00 96.38 101 ARG A O 1
ATOM 821 N N . GLU A 1 102 ? 5.028 -0.393 -26.270 1.00 96.38 102 GLU A N 1
ATOM 822 C CA . GLU A 1 102 ? 3.579 -0.438 -26.508 1.00 96.38 102 GLU A CA 1
ATOM 823 C C . GLU A 1 102 ? 2.747 -0.683 -25.247 1.00 96.38 102 GLU A C 1
ATOM 825 O O . GLU A 1 102 ? 1.628 -0.189 -25.152 1.00 96.38 102 GLU A O 1
ATOM 830 N N . LYS A 1 103 ? 3.272 -1.431 -24.269 1.00 96.69 103 LYS A N 1
ATOM 831 C CA . LYS A 1 103 ? 2.486 -1.898 -23.114 1.00 96.69 103 LYS A CA 1
ATOM 832 C C . LYS A 1 103 ? 2.782 -1.155 -21.817 1.00 96.69 103 LYS A C 1
ATOM 834 O O . LYS A 1 103 ? 1.924 -1.121 -20.940 1.00 96.69 103 LYS A O 1
ATOM 839 N N . THR A 1 104 ? 3.964 -0.552 -21.683 1.00 97.31 10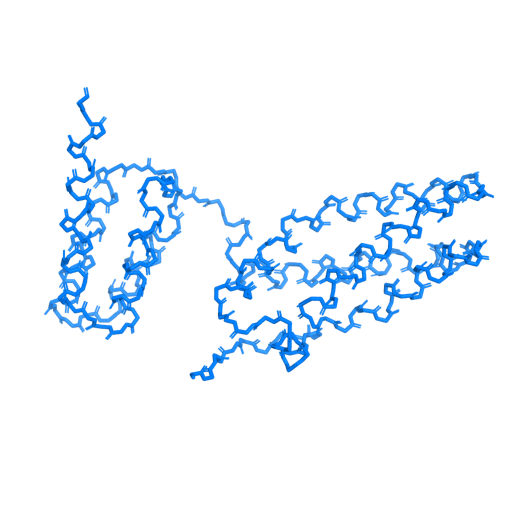4 THR A N 1
ATOM 840 C CA . THR A 1 104 ? 4.393 0.050 -20.408 1.00 97.31 104 THR A CA 1
ATOM 841 C C . THR A 1 104 ? 3.480 1.189 -19.949 1.00 97.31 104 THR A C 1
ATOM 843 O O . THR A 1 104 ? 3.168 1.260 -18.766 1.00 97.31 104 THR A O 1
ATOM 846 N N . GLU A 1 105 ? 3.004 2.055 -20.851 1.00 96.19 105 GLU A N 1
ATOM 847 C CA . GLU A 1 105 ? 2.097 3.156 -20.471 1.00 96.19 105 GLU A CA 1
ATOM 848 C C . GLU A 1 105 ? 0.740 2.650 -19.979 1.00 96.19 105 GLU A C 1
ATOM 850 O O . GLU A 1 105 ? 0.264 3.113 -18.945 1.00 96.19 105 GLU A O 1
ATOM 855 N N . SER A 1 106 ? 0.147 1.671 -20.675 1.00 96.25 106 SER A N 1
ATOM 856 C CA . SER A 1 106 ? -1.111 1.044 -20.242 1.00 96.25 106 SER A CA 1
ATOM 857 C C . SER A 1 106 ? -0.949 0.408 -18.867 1.00 96.25 106 SER A C 1
ATOM 859 O O . SER A 1 106 ? -1.744 0.666 -17.968 1.00 96.25 106 SER A O 1
ATOM 861 N N . PHE A 1 107 ? 0.136 -0.350 -18.674 1.00 97.25 107 PHE A N 1
ATOM 862 C CA . PHE A 1 107 ? 0.444 -0.968 -17.391 1.00 97.25 107 PHE A CA 1
ATOM 863 C C . PHE A 1 107 ? 0.572 0.066 -16.267 1.00 97.25 107 PHE A C 1
ATOM 865 O O . PHE A 1 107 ? -0.019 -0.122 -15.209 1.00 97.25 107 PHE A O 1
ATOM 872 N N . ILE A 1 108 ? 1.294 1.170 -16.489 1.00 97.44 108 ILE A N 1
ATOM 873 C CA . ILE A 1 108 ? 1.420 2.248 -15.496 1.00 97.44 108 ILE A CA 1
ATOM 874 C C . ILE A 1 108 ? 0.052 2.859 -15.177 1.00 97.44 108 ILE A C 1
ATOM 876 O O . ILE A 1 108 ? -0.257 3.072 -14.006 1.00 97.44 108 ILE A O 1
ATOM 880 N N . GLY A 1 109 ? -0.780 3.113 -16.190 1.00 95.94 109 GLY A N 1
ATOM 881 C CA . GLY A 1 109 ? -2.125 3.656 -15.995 1.00 95.94 109 GLY A CA 1
ATOM 882 C C . GLY A 1 109 ? -3.008 2.743 -15.144 1.00 95.94 109 GLY A C 1
ATOM 883 O O . GLY A 1 109 ? -3.635 3.197 -14.186 1.00 95.94 109 GLY A O 1
ATOM 884 N N . GLU A 1 110 ? -3.019 1.445 -15.444 1.00 95.38 110 GLU A N 1
ATOM 885 C CA . GLU A 1 110 ? -3.782 0.458 -14.676 1.00 95.38 110 GLU A CA 1
ATOM 886 C C . GLU A 1 110 ? -3.223 0.272 -13.258 1.00 95.38 110 GLU A C 1
ATOM 888 O O . GLU A 1 110 ? -3.995 0.177 -12.301 1.00 95.38 110 GLU A O 1
ATOM 893 N N . TYR A 1 111 ? -1.895 0.291 -13.105 1.00 95.44 111 TYR A N 1
ATOM 894 C CA . TYR A 1 111 ? -1.215 0.219 -11.812 1.00 95.44 111 TYR A CA 1
ATOM 895 C C . TYR A 1 111 ? -1.594 1.401 -10.915 1.00 95.44 111 TYR A C 1
ATOM 897 O O . TYR A 1 111 ? -2.001 1.198 -9.774 1.00 95.44 111 TYR A O 1
ATOM 905 N N . LEU A 1 112 ? -1.548 2.630 -11.441 1.00 93.25 112 LEU A N 1
ATOM 906 C CA . LEU A 1 112 ? -1.961 3.829 -10.707 1.00 93.25 112 LEU A CA 1
ATOM 907 C C . LEU A 1 112 ? -3.454 3.802 -10.367 1.00 93.25 112 LEU A C 1
ATOM 909 O O . LEU A 1 112 ? -3.831 4.125 -9.243 1.00 93.25 112 LEU A O 1
ATOM 913 N N . ALA A 1 113 ? -4.310 3.360 -11.291 1.00 91.56 113 ALA A N 1
ATOM 914 C CA . ALA A 1 113 ? -5.739 3.223 -11.021 1.00 91.56 113 ALA A CA 1
ATOM 915 C C . ALA A 1 113 ? -6.023 2.203 -9.904 1.00 91.56 113 ALA A C 1
ATOM 917 O O . ALA A 1 113 ? -6.916 2.418 -9.083 1.00 91.56 113 ALA A O 1
ATOM 918 N N . LEU A 1 114 ? -5.266 1.102 -9.847 1.00 91.94 114 LEU A N 1
ATOM 919 C CA . LEU A 1 114 ? -5.326 0.156 -8.734 1.00 91.94 114 LEU A CA 1
ATOM 920 C C . LEU A 1 114 ? -4.852 0.807 -7.428 1.00 91.94 114 LEU A C 1
ATOM 922 O O . LEU A 1 114 ? -5.536 0.682 -6.413 1.00 91.94 114 LEU A O 1
ATOM 926 N N . THR A 1 115 ? -3.727 1.525 -7.449 1.00 90.81 115 THR A N 1
ATOM 927 C CA . THR A 1 115 ? -3.208 2.254 -6.284 1.00 90.81 115 THR A CA 1
ATOM 928 C C . THR A 1 115 ? -4.237 3.233 -5.719 1.00 90.81 115 THR A C 1
ATOM 930 O O . THR A 1 115 ? -4.442 3.251 -4.508 1.00 90.81 115 THR A O 1
ATOM 933 N N . GLU A 1 116 ? -4.931 4.002 -6.560 1.00 88.06 116 GLU A N 1
ATOM 934 C CA . GLU A 1 116 ? -5.977 4.929 -6.105 1.00 88.06 116 GLU A CA 1
ATOM 935 C C . GLU A 1 116 ? -7.158 4.202 -5.449 1.00 88.06 116 GLU A C 1
ATOM 937 O O . GLU A 1 116 ? -7.643 4.625 -4.400 1.00 88.06 116 GLU A O 1
ATOM 942 N N . ARG A 1 117 ? -7.586 3.054 -5.995 1.00 87.00 117 ARG A N 1
ATOM 943 C CA . ARG A 1 117 ? -8.613 2.219 -5.341 1.00 87.00 117 ARG A CA 1
ATOM 944 C C . ARG A 1 117 ? -8.155 1.716 -3.972 1.00 87.00 117 ARG A C 1
ATOM 946 O O . ARG A 1 117 ? -8.969 1.602 -3.060 1.00 87.00 117 ARG A O 1
ATOM 953 N N . LEU A 1 118 ? -6.865 1.416 -3.828 1.00 86.81 118 LEU A N 1
ATOM 954 C CA . LEU A 1 118 ? -6.282 0.949 -2.573 1.00 86.81 118 LEU A CA 1
ATOM 955 C C . LEU A 1 118 ? -6.143 2.061 -1.530 1.00 86.81 118 LEU A C 1
ATOM 957 O O . LEU A 1 118 ? -6.392 1.791 -0.358 1.00 86.81 118 LEU A O 1
ATOM 961 N N . LYS A 1 119 ? -5.827 3.300 -1.931 1.00 84.00 119 LYS A N 1
ATOM 962 C CA . LYS A 1 119 ? -5.769 4.468 -1.028 1.00 84.00 119 LYS A CA 1
ATOM 963 C C . LYS A 1 119 ? -7.049 4.651 -0.219 1.00 84.00 119 LYS A C 1
ATOM 965 O O . LYS A 1 119 ? -6.987 4.793 0.998 1.00 84.00 119 LYS A O 1
ATOM 970 N N . ALA A 1 120 ? -8.205 4.537 -0.877 1.00 74.06 120 ALA A N 1
ATOM 971 C CA . ALA A 1 120 ? -9.518 4.648 -0.236 1.00 74.06 120 ALA A CA 1
ATOM 972 C C . ALA A 1 120 ? -9.766 3.600 0.869 1.00 74.06 120 ALA A C 1
ATOM 974 O O . ALA A 1 120 ? -10.665 3.760 1.689 1.00 74.06 120 ALA A O 1
ATOM 975 N N . ILE A 1 121 ? -8.992 2.514 0.885 1.00 74.25 121 ILE A N 1
ATOM 976 C CA . ILE A 1 121 ? -9.158 1.388 1.811 1.00 74.25 121 ILE A CA 1
ATOM 977 C C . ILE A 1 121 ? -8.053 1.385 2.868 1.00 74.25 121 ILE A C 1
ATOM 979 O O . ILE A 1 121 ? -8.283 0.973 4.003 1.00 74.25 121 ILE A O 1
ATOM 983 N N . THR A 1 122 ? -6.854 1.850 2.517 1.00 74.19 122 THR A N 1
ATOM 984 C CA . THR A 1 122 ? -5.723 1.951 3.444 1.00 74.19 122 THR A CA 1
ATOM 985 C C . THR A 1 122 ? -5.729 3.239 4.268 1.00 74.19 122 THR A C 1
ATOM 987 O O . THR A 1 122 ? -5.067 3.272 5.312 1.00 74.19 122 THR A O 1
ATOM 990 N N . GLY A 1 123 ? -6.449 4.272 3.810 1.00 66.62 123 GLY A N 1
ATOM 991 C CA . GLY A 1 123 ? -6.386 5.636 4.345 1.00 66.62 123 GLY A CA 1
ATOM 992 C C . GLY A 1 123 ? -5.077 6.357 3.996 1.00 66.62 123 GLY A C 1
ATOM 993 O O . GLY A 1 123 ? -4.755 7.384 4.583 1.00 66.62 123 GLY A O 1
ATOM 994 N N . GLU A 1 124 ? -4.271 5.802 3.084 1.00 66.44 124 GLU A N 1
ATOM 995 C CA . GLU A 1 124 ? -3.023 6.426 2.635 1.00 66.44 124 GLU A CA 1
ATOM 996 C C . GLU A 1 124 ? -3.320 7.569 1.661 1.00 66.44 124 GLU A C 1
ATOM 998 O O . GLU A 1 124 ? -4.008 7.380 0.660 1.00 66.44 124 GLU A O 1
ATOM 1003 N N . GLY A 1 125 ? -2.750 8.746 1.922 1.00 53.94 125 GLY A N 1
ATOM 1004 C CA . GLY A 1 125 ? -2.964 9.948 1.111 1.00 53.94 125 GLY A CA 1
ATOM 1005 C C . GLY A 1 125 ? -4.049 10.891 1.636 1.00 53.94 125 GLY A C 1
ATOM 1006 O O . GLY A 1 125 ? -4.222 11.960 1.057 1.00 53.94 125 GLY A O 1
ATOM 1007 N N . GLU A 1 126 ? -4.731 10.551 2.733 1.00 60.41 126 GLU A N 1
ATOM 1008 C CA . GLU A 1 126 ? -5.456 11.544 3.529 1.00 60.41 126 GLU A CA 1
ATOM 1009 C C . GLU A 1 126 ? -4.430 12.373 4.319 1.00 60.41 126 GLU A C 1
ATOM 1011 O O . GLU A 1 126 ? -3.588 11.813 5.029 1.00 60.41 126 GLU A O 1
ATOM 1016 N N . GLU A 1 127 ? -4.453 13.704 4.167 1.00 63.09 127 GLU A N 1
ATOM 1017 C CA . GLU A 1 127 ? -3.694 14.587 5.056 1.00 63.09 127 GLU A CA 1
ATOM 1018 C C . GLU A 1 127 ? -4.183 14.345 6.479 1.00 63.09 127 GLU A C 1
ATOM 1020 O O . GLU A 1 127 ? -5.338 14.613 6.815 1.00 63.09 127 GLU A O 1
ATOM 1025 N N . LYS A 1 128 ? -3.296 13.802 7.310 1.00 77.38 128 LYS A N 1
ATOM 1026 C CA . LYS A 1 128 ? -3.606 13.609 8.714 1.00 77.38 128 LYS A CA 1
ATOM 1027 C C . LYS A 1 128 ? -3.683 14.954 9.411 1.00 77.38 128 LYS A C 1
ATOM 1029 O O . LYS A 1 128 ? -2.833 15.821 9.211 1.00 77.38 128 LYS A O 1
ATOM 1034 N N . GLU A 1 129 ? -4.680 15.103 10.270 1.00 83.88 129 GLU A N 1
ATOM 1035 C CA . GLU A 1 129 ? -4.772 16.261 11.147 1.00 83.88 129 GLU A CA 1
ATOM 1036 C C . GLU A 1 129 ? -3.539 16.291 12.057 1.00 83.88 129 GLU A C 1
ATOM 1038 O O . GLU A 1 129 ? -3.198 15.285 12.688 1.00 83.88 129 GLU A O 1
ATOM 1043 N N . ALA A 1 130 ? -2.854 17.435 12.119 1.00 85.75 130 ALA A N 1
ATOM 1044 C CA . ALA A 1 130 ? -1.690 17.592 12.981 1.00 85.75 130 ALA A CA 1
ATOM 1045 C C . ALA A 1 130 ? -2.053 17.234 14.426 1.00 85.75 130 ALA A C 1
ATOM 1047 O O . ALA A 1 130 ? -3.085 17.659 14.951 1.00 85.75 130 ALA A O 1
ATOM 1048 N N . PHE A 1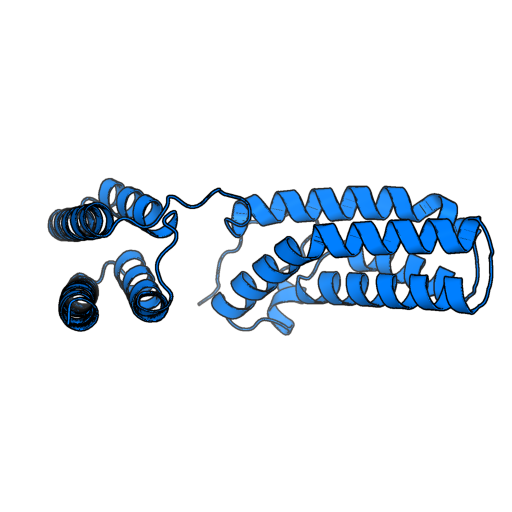 131 ? -1.196 16.456 15.082 1.00 90.38 131 PHE A N 1
ATOM 1049 C CA . PHE A 1 131 ? -1.462 16.063 16.454 1.00 90.38 131 PHE A CA 1
ATOM 1050 C C . PHE A 1 131 ? -1.444 17.274 17.385 1.00 90.38 131 PHE A C 1
ATOM 1052 O O . PHE A 1 131 ? -0.430 17.960 17.526 1.00 90.38 131 PHE A O 1
ATOM 1059 N N . TYR A 1 132 ? -2.566 17.495 18.062 1.00 90.69 132 TYR A N 1
ATOM 1060 C CA . TYR A 1 132 ? -2.684 18.476 19.125 1.00 90.69 132 TYR A CA 1
ATOM 1061 C C . TYR A 1 132 ? -3.277 17.807 20.361 1.00 90.69 132 TYR A C 1
ATOM 1063 O O . TYR A 1 132 ? -4.432 17.380 20.370 1.00 90.69 132 TYR A O 1
ATOM 1071 N N . GLU A 1 133 ? -2.454 17.703 21.402 1.00 91.31 133 GLU A N 1
ATOM 1072 C CA . GLU A 1 133 ? -2.746 16.900 22.588 1.00 91.31 133 GLU A CA 1
ATOM 1073 C C . GLU A 1 133 ? -4.098 17.237 23.253 1.00 91.31 133 GLU A C 1
ATOM 1075 O O . GLU A 1 133 ? -4.860 16.306 23.512 1.00 91.31 133 GLU A O 1
ATOM 1080 N N . PRO A 1 134 ? -4.474 18.512 23.492 1.00 92.62 134 PRO A N 1
ATOM 1081 C CA . PRO A 1 134 ? -5.762 18.823 24.116 1.00 92.62 134 PRO A CA 1
ATOM 1082 C C . PRO A 1 134 ? -6.965 18.302 23.322 1.00 92.62 134 PRO A C 1
ATOM 1084 O O . PRO A 1 134 ? -7.892 17.761 23.919 1.00 92.62 134 PRO A O 1
ATOM 1087 N N . VAL A 1 135 ? -6.923 18.404 21.989 1.00 93.00 135 VAL A N 1
ATOM 1088 C CA . VAL A 1 135 ? -7.988 17.902 21.104 1.00 93.00 135 VAL A CA 1
ATOM 1089 C C . VAL A 1 135 ? -8.009 16.374 21.082 1.00 93.00 135 VAL A C 1
ATOM 1091 O O . VAL A 1 135 ? -9.081 15.775 21.098 1.00 93.00 135 VAL A O 1
ATOM 1094 N N . PHE A 1 136 ? -6.843 15.723 21.105 1.00 94.94 136 PHE A N 1
ATOM 1095 C CA . PHE A 1 136 ? -6.765 14.264 21.201 1.00 94.94 136 PHE A CA 1
ATOM 1096 C C . PHE A 1 136 ? -7.457 13.738 22.469 1.00 94.94 136 PHE A C 1
ATOM 1098 O O . PHE A 1 136 ? -8.299 12.844 22.382 1.00 94.94 136 PHE A O 1
ATOM 1105 N N . PHE A 1 137 ? -7.158 14.322 23.635 1.00 94.69 137 PHE A N 1
ATOM 1106 C CA . PHE A 1 137 ? -7.785 13.906 24.894 1.00 94.69 137 PHE A CA 1
ATOM 1107 C C . PHE A 1 137 ? -9.268 14.278 24.968 1.00 94.69 137 PHE A C 1
ATOM 1109 O O . PHE A 1 137 ? -10.062 13.474 25.447 1.00 94.69 137 PHE A O 1
ATOM 1116 N N . GLU A 1 138 ? -9.676 15.435 24.440 1.00 95.75 138 GLU A N 1
ATOM 1117 C CA . GLU A 1 138 ? -11.098 15.778 24.300 1.00 95.75 138 GLU A CA 1
ATOM 1118 C C . GLU A 1 138 ? -11.862 14.689 23.529 1.00 95.75 138 GLU A C 1
ATOM 1120 O O . GLU A 1 138 ? -12.899 14.202 23.990 1.00 95.75 138 GLU A O 1
ATOM 1125 N N . ARG A 1 139 ? -11.317 14.248 22.388 1.00 96.50 139 ARG A N 1
ATOM 1126 C CA . ARG A 1 139 ? -11.909 13.172 21.583 1.00 96.50 139 ARG A CA 1
ATOM 1127 C C . ARG A 1 139 ? -11.891 11.830 22.317 1.00 96.50 139 ARG A C 1
ATOM 1129 O O . ARG A 1 139 ? -12.880 11.109 22.241 1.00 96.50 139 ARG A O 1
ATOM 1136 N N . LEU A 1 140 ? -10.841 11.500 23.076 1.00 95.88 140 LEU A N 1
ATOM 1137 C CA . LEU A 1 140 ? -10.829 10.298 23.926 1.00 95.88 140 LEU A CA 1
ATOM 1138 C C . LEU A 1 140 ? -11.943 10.321 24.983 1.00 95.88 140 LEU A C 1
ATOM 1140 O O . LEU A 1 140 ? -12.631 9.316 25.168 1.00 95.88 140 LEU A O 1
ATOM 1144 N N . TYR A 1 141 ? -12.181 11.458 25.641 1.00 95.19 141 TYR A N 1
ATOM 1145 C CA . TYR A 1 141 ? -13.281 11.578 26.601 1.00 95.19 141 TYR A CA 1
ATOM 1146 C C . TYR A 1 141 ? -14.648 11.470 25.922 1.00 95.19 141 TYR A C 1
ATOM 1148 O O . TYR A 1 141 ? -15.532 10.786 26.440 1.00 95.19 141 TYR A O 1
ATOM 1156 N N . ARG A 1 142 ? -14.819 12.082 24.740 1.00 96.88 142 ARG A N 1
ATOM 1157 C CA . ARG A 1 142 ? -16.035 11.926 23.922 1.00 96.88 142 ARG A CA 1
ATOM 1158 C C . ARG A 1 142 ? -16.259 10.460 23.538 1.00 96.88 142 ARG A C 1
ATOM 1160 O O . ARG A 1 142 ? -17.388 9.982 23.611 1.00 96.88 142 ARG A O 1
ATOM 1167 N N . LEU A 1 143 ? -15.193 9.740 23.190 1.00 96.12 143 LEU A N 1
ATOM 1168 C CA . LEU A 1 143 ? -15.234 8.319 22.851 1.00 96.12 143 LEU A CA 1
ATOM 1169 C C . LEU A 1 143 ? -15.685 7.467 24.048 1.00 96.12 143 LEU A C 1
ATOM 1171 O O . LEU A 1 143 ? -16.576 6.632 23.895 1.00 96.12 143 LEU A O 1
ATOM 1175 N N . LYS A 1 144 ? -15.130 7.717 25.243 1.00 96.00 144 LYS A N 1
ATOM 1176 C CA . LYS A 1 144 ? -15.543 7.052 26.491 1.00 96.00 144 LYS A CA 1
ATOM 1177 C C . LYS A 1 144 ? -17.016 7.322 26.807 1.00 96.00 144 LYS A C 1
ATOM 1179 O O . LYS A 1 144 ? -17.777 6.384 27.015 1.00 96.00 144 LYS A O 1
ATOM 1184 N N . ALA A 1 145 ? -17.442 8.584 26.745 1.00 96.00 145 ALA A N 1
ATOM 1185 C CA . ALA A 1 145 ? -18.832 8.959 26.995 1.00 96.00 145 ALA A CA 1
ATOM 1186 C C . ALA A 1 145 ? -19.808 8.303 26.001 1.00 96.00 145 ALA A C 1
ATOM 1188 O O . ALA A 1 145 ? -20.891 7.871 26.394 1.00 96.00 145 ALA A O 1
ATOM 1189 N N . ALA A 1 146 ? -19.425 8.195 24.725 1.00 96.88 146 ALA A N 1
ATOM 1190 C CA . ALA A 1 146 ? -20.219 7.503 23.715 1.00 96.88 146 ALA A CA 1
ATOM 1191 C C . ALA A 1 146 ? -20.322 5.994 23.991 1.00 96.88 146 ALA A C 1
ATOM 1193 O O . ALA A 1 146 ? -21.400 5.425 23.826 1.00 96.88 146 ALA A O 1
ATOM 1194 N N . MET A 1 147 ? -19.238 5.360 24.455 1.00 95.44 147 MET A N 1
ATOM 1195 C CA . MET A 1 147 ? -19.243 3.956 24.881 1.00 95.44 147 MET A CA 1
ATOM 1196 C C . MET A 1 147 ? -20.199 3.737 26.062 1.00 95.44 147 MET A C 1
ATOM 1198 O O . MET A 1 147 ? -21.067 2.871 25.990 1.00 95.44 147 MET A O 1
ATOM 1202 N N . ASP A 1 148 ? -20.100 4.564 27.106 1.00 94.62 148 ASP A N 1
ATOM 1203 C CA . ASP A 1 148 ? -20.943 4.467 28.307 1.00 94.62 148 ASP A CA 1
ATOM 1204 C C . ASP A 1 148 ? -22.431 4.702 27.997 1.00 94.62 148 ASP A C 1
ATOM 1206 O O . ASP A 1 148 ? -23.317 4.086 28.595 1.00 94.62 148 ASP A O 1
ATOM 1210 N N . ALA A 1 149 ? -22.717 5.583 27.035 1.00 96.19 149 ALA A N 1
ATOM 1211 C CA . ALA A 1 149 ? -24.067 5.862 26.554 1.00 96.19 149 ALA A CA 1
ATOM 1212 C C . ALA A 1 149 ? -24.585 4.834 25.529 1.00 96.19 149 ALA A C 1
ATOM 1214 O O . ALA A 1 149 ? -25.735 4.945 25.098 1.00 96.19 149 ALA A O 1
ATOM 1215 N N . PHE A 1 150 ? -23.761 3.859 25.121 1.00 93.44 150 PHE A N 1
ATOM 1216 C CA . PHE A 1 150 ? -24.025 2.945 24.002 1.00 93.44 150 PHE A CA 1
ATOM 1217 C C . PHE A 1 150 ? -24.387 3.671 22.689 1.00 93.44 150 PHE A C 1
ATOM 1219 O O . PHE A 1 150 ? -25.105 3.136 21.838 1.00 93.44 150 PHE A O 1
ATOM 1226 N N . ASP A 1 151 ? -23.874 4.887 22.494 1.00 96.94 151 ASP A N 1
ATOM 1227 C CA . ASP A 1 151 ? -24.028 5.653 21.259 1.00 96.94 151 ASP A CA 1
ATOM 1228 C C . ASP A 1 151 ? -22.971 5.210 20.240 1.00 96.94 151 ASP A C 1
ATOM 1230 O O . ASP A 1 151 ? -21.911 5.816 20.070 1.00 96.94 151 ASP A O 1
ATOM 1234 N N . ILE A 1 152 ? -23.276 4.109 19.551 1.00 90.88 152 ILE A N 1
ATOM 1235 C CA . ILE A 1 152 ? -22.387 3.488 18.560 1.00 90.88 152 ILE A CA 1
ATOM 1236 C C . ILE A 1 152 ? -22.057 4.461 17.417 1.00 90.88 152 ILE A C 1
ATOM 1238 O O . ILE A 1 152 ? -20.946 4.427 16.887 1.00 90.88 152 ILE A O 1
ATOM 1242 N N . ALA A 1 153 ? -22.994 5.337 17.037 1.00 91.19 153 ALA A N 1
ATOM 1243 C CA . ALA A 1 153 ? -22.775 6.287 15.952 1.00 91.19 153 ALA A CA 1
ATOM 1244 C C . ALA A 1 153 ? -21.695 7.307 16.337 1.00 91.19 153 ALA A C 1
ATOM 1246 O O . ALA A 1 153 ? -20.704 7.453 15.616 1.00 91.19 153 ALA A O 1
ATOM 1247 N N . THR A 1 154 ? -21.842 7.937 17.507 1.00 94.25 154 THR A N 1
ATOM 1248 C CA . THR A 1 154 ? -20.848 8.881 18.034 1.00 94.25 154 THR A CA 1
ATOM 1249 C C . THR A 1 154 ? -19.520 8.188 18.333 1.00 94.25 154 THR A C 1
ATOM 1251 O O . THR A 1 154 ? -18.462 8.756 18.060 1.00 94.25 154 THR A O 1
ATOM 1254 N N . LEU A 1 155 ? -19.543 6.950 18.838 1.00 93.69 155 LEU A N 1
ATOM 1255 C CA . LEU A 1 155 ? -18.341 6.156 19.099 1.00 93.69 155 LEU A CA 1
ATOM 1256 C C . LEU A 1 155 ? -17.522 5.946 17.813 1.00 93.69 155 LEU A C 1
ATOM 1258 O O . LEU A 1 155 ? -16.325 6.229 17.777 1.00 93.69 155 LEU A O 1
ATOM 1262 N N . GLN A 1 156 ? -18.166 5.493 16.734 1.00 86.00 156 GLN A N 1
ATOM 1263 C CA . GLN A 1 156 ? -17.500 5.242 15.453 1.00 86.00 156 GLN A CA 1
ATOM 1264 C C . GLN A 1 156 ? -17.036 6.525 14.755 1.00 86.00 156 GLN A C 1
ATOM 1266 O O . GLN A 1 156 ? -16.000 6.526 14.088 1.00 86.00 156 GLN A O 1
ATOM 1271 N N . GLU A 1 157 ? -17.800 7.612 14.854 1.00 90.06 157 GLU A N 1
ATOM 1272 C CA . GLU A 1 157 ? -17.388 8.921 14.342 1.00 90.06 157 GLU A CA 1
ATOM 1273 C C . GLU A 1 157 ? -16.148 9.432 15.080 1.00 90.06 157 GLU A C 1
ATOM 1275 O O . GLU A 1 157 ? -15.128 9.704 14.451 1.00 90.06 157 GLU A O 1
ATOM 1280 N N . THR A 1 158 ? -16.196 9.453 16.410 1.00 93.88 158 THR A N 1
ATOM 1281 C CA . THR A 1 158 ? -15.112 9.978 17.246 1.00 93.88 158 THR A CA 1
ATOM 1282 C C . THR A 1 158 ? -13.832 9.155 17.083 1.00 93.88 158 THR A C 1
ATOM 1284 O O . THR A 1 158 ? -12.735 9.706 17.009 1.00 93.88 158 THR A O 1
ATOM 1287 N N . PHE A 1 159 ? -13.941 7.827 16.952 1.00 93.12 159 PHE A N 1
ATOM 1288 C CA . PHE A 1 159 ? -12.773 6.989 16.679 1.00 93.12 159 PHE A CA 1
ATOM 1289 C C . PHE A 1 159 ? -12.133 7.308 15.319 1.00 93.12 159 PHE A C 1
ATOM 1291 O O . PHE A 1 159 ? -10.907 7.354 15.216 1.00 93.12 159 PHE A O 1
ATOM 1298 N N . ARG A 1 160 ? -12.939 7.576 14.280 1.00 87.88 160 ARG A N 1
ATOM 1299 C CA . ARG A 1 160 ? -12.424 8.006 12.969 1.00 87.88 160 ARG A CA 1
ATOM 1300 C C . ARG A 1 160 ? -11.706 9.350 13.056 1.00 87.88 160 ARG A C 1
ATOM 1302 O O . ARG A 1 160 ? -10.620 9.472 12.497 1.00 87.88 160 ARG A O 1
ATOM 1309 N N . GLU A 1 161 ? -12.262 10.313 13.792 1.00 91.06 161 GLU A N 1
ATOM 1310 C CA . GLU A 1 161 ? -11.617 11.610 14.044 1.00 91.06 161 GLU A CA 1
ATOM 1311 C C . GLU A 1 161 ? -10.243 11.438 14.712 1.00 91.06 161 GLU A C 1
ATOM 1313 O O . GLU A 1 161 ? -9.286 12.105 14.331 1.00 91.06 161 GLU A O 1
ATOM 1318 N N . ILE A 1 162 ? -10.111 10.528 15.683 1.00 93.19 162 ILE A N 1
ATOM 1319 C CA . ILE A 1 162 ? -8.822 10.235 16.329 1.00 93.19 162 ILE A CA 1
ATOM 1320 C C . ILE A 1 162 ? -7.858 9.539 15.354 1.00 93.19 162 ILE A C 1
ATOM 1322 O O . ILE A 1 162 ? -6.682 9.895 15.279 1.00 93.19 162 ILE A O 1
ATOM 1326 N N . ALA A 1 163 ? -8.328 8.551 14.588 1.00 88.06 163 ALA A N 1
ATOM 1327 C CA . ALA A 1 163 ? -7.495 7.791 13.650 1.00 88.06 163 ALA A CA 1
ATOM 1328 C C . ALA A 1 163 ? -6.936 8.651 12.495 1.00 88.06 163 ALA A C 1
ATOM 1330 O O . ALA A 1 163 ? -5.849 8.360 11.972 1.00 88.06 163 ALA A O 1
ATOM 1331 N N . ALA A 1 164 ? -7.659 9.716 12.135 1.00 87.62 164 ALA A N 1
ATOM 1332 C CA . ALA A 1 164 ? -7.260 10.714 11.148 1.00 87.62 164 ALA A CA 1
ATOM 1333 C C . ALA A 1 164 ? -6.153 11.662 11.646 1.00 87.62 164 ALA A C 1
ATOM 1335 O O . ALA A 1 164 ? -5.560 12.374 10.841 1.00 87.62 164 ALA A O 1
ATOM 1336 N N . MET A 1 165 ? -5.828 11.664 12.941 1.00 89.69 165 MET A N 1
ATOM 1337 C CA . MET A 1 165 ? -4.736 12.476 13.479 1.00 89.69 165 MET A CA 1
ATOM 1338 C C . MET A 1 165 ? -3.368 11.826 13.230 1.00 89.69 165 MET A C 1
ATOM 1340 O O . MET A 1 165 ? -3.223 10.594 13.170 1.00 89.69 165 MET A O 1
ATOM 1344 N N . ASP A 1 166 ? -2.323 12.649 13.149 1.00 86.38 166 ASP A N 1
ATOM 1345 C CA . ASP A 1 166 ? -0.932 12.200 13.068 1.00 86.38 166 ASP A CA 1
ATOM 1346 C C . ASP A 1 166 ? -0.388 11.779 14.441 1.00 86.38 166 ASP A C 1
ATOM 1348 O O . ASP A 1 166 ? 0.481 12.415 15.031 1.00 86.38 166 ASP A O 1
ATOM 1352 N N . ILE A 1 167 ? -0.965 10.707 14.992 1.00 88.00 167 ILE A N 1
ATOM 1353 C CA . ILE A 1 167 ? -0.668 10.240 16.349 1.00 88.00 167 ILE A CA 1
ATOM 1354 C C . ILE A 1 167 ? 0.838 9.942 16.527 1.00 88.00 167 ILE A C 1
ATOM 1356 O O . ILE A 1 167 ? 1.366 9.132 15.746 1.00 88.00 167 ILE A O 1
ATOM 1360 N N . PRO A 1 168 ? 1.495 10.491 17.575 1.00 86.75 168 PRO A N 1
ATOM 1361 C CA . PRO A 1 168 ? 2.893 10.241 17.909 1.00 86.75 168 PRO A CA 1
ATOM 1362 C C . PRO A 1 168 ? 3.243 8.757 17.999 1.00 86.75 168 PRO A C 1
ATOM 1364 O O . PRO A 1 168 ? 2.419 7.916 18.367 1.00 86.75 168 PRO A O 1
ATOM 1367 N N . LEU A 1 169 ? 4.503 8.428 17.707 1.00 78.06 169 LEU A N 1
ATOM 1368 C CA . LEU A 1 169 ? 4.994 7.049 17.784 1.00 78.06 169 LEU A CA 1
ATOM 1369 C C . LEU A 1 169 ? 4.857 6.451 19.193 1.00 78.06 169 LEU A C 1
ATOM 1371 O O . LEU A 1 169 ? 4.550 5.265 19.301 1.00 78.06 169 LEU A O 1
ATOM 1375 N N . SER A 1 170 ? 5.003 7.263 20.247 1.00 84.44 170 SER A N 1
ATOM 1376 C CA . SER A 1 170 ? 4.831 6.848 21.649 1.00 84.44 170 SER A CA 1
ATOM 1377 C C . SER A 1 170 ? 3.428 6.312 21.960 1.00 84.44 170 SER A C 1
ATOM 1379 O O . SER A 1 170 ? 3.269 5.501 22.870 1.00 84.44 170 SER A O 1
ATOM 1381 N N . TYR A 1 171 ? 2.425 6.694 21.164 1.00 89.88 171 TYR A N 1
ATOM 1382 C CA . TYR A 1 171 ? 1.018 6.327 21.344 1.00 89.88 171 TYR A CA 1
ATOM 1383 C C . TYR A 1 171 ? 0.537 5.213 20.400 1.00 89.88 171 TYR A C 1
ATOM 1385 O O . TY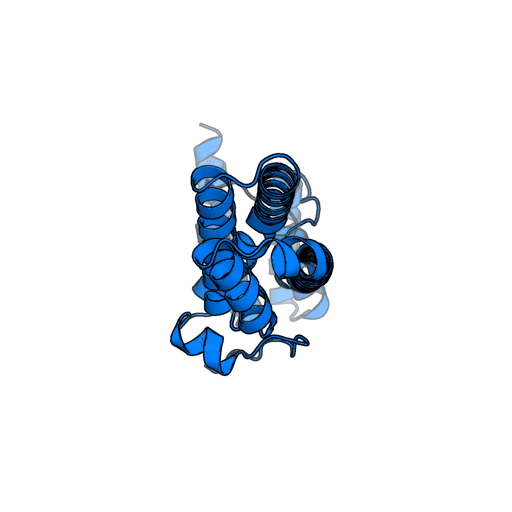R A 1 171 ? -0.600 4.756 20.523 1.00 89.88 171 TYR A O 1
ATOM 1393 N N . LYS A 1 172 ? 1.363 4.730 19.458 1.00 82.81 172 LYS A N 1
ATOM 1394 C CA . LYS A 1 172 ? 0.917 3.776 18.420 1.00 82.81 172 LYS A CA 1
ATOM 1395 C C . LYS A 1 172 ? 0.448 2.432 18.970 1.00 82.81 172 LYS A C 1
ATOM 1397 O O . LYS A 1 172 ? -0.554 1.912 18.487 1.00 82.81 172 LYS A O 1
ATOM 1402 N N . GLU A 1 173 ? 1.143 1.864 19.951 1.00 83.06 173 GLU A N 1
ATOM 1403 C CA . GLU A 1 173 ? 0.752 0.578 20.546 1.00 83.06 173 GLU A CA 1
ATOM 1404 C C . GLU A 1 173 ? -0.613 0.693 21.251 1.00 83.06 173 GLU A C 1
ATOM 1406 O O . GLU A 1 173 ? -1.499 -0.144 21.073 1.00 83.06 173 GLU A O 1
ATOM 1411 N N . GLN A 1 174 ? -0.825 1.788 21.973 1.00 90.19 174 GLN A N 1
ATOM 1412 C CA . GLN A 1 174 ? -2.037 2.065 22.731 1.00 90.19 174 GLN A CA 1
ATOM 1413 C C . GLN A 1 174 ? -3.197 2.347 21.774 1.00 90.19 174 GLN A C 1
ATOM 1415 O O . GLN A 1 174 ? -4.305 1.878 22.012 1.00 90.19 174 GLN A O 1
ATOM 1420 N N . MET A 1 175 ? -2.938 3.000 20.637 1.00 91.25 175 MET A N 1
ATOM 1421 C CA . MET A 1 175 ? -3.927 3.175 19.570 1.00 91.25 175 MET A CA 1
ATOM 1422 C C . MET A 1 175 ? -4.430 1.846 18.992 1.00 91.25 175 MET A C 1
ATOM 1424 O O . MET A 1 175 ? -5.621 1.724 18.714 1.00 91.25 175 MET A O 1
ATOM 1428 N N . VAL A 1 176 ? -3.566 0.834 18.843 1.00 86.50 176 VAL A N 1
ATOM 1429 C CA . VAL A 1 176 ? -3.984 -0.507 18.381 1.00 86.50 176 VAL A CA 1
ATOM 1430 C C . VAL A 1 176 ? -4.909 -1.175 19.405 1.00 86.50 176 VAL A C 1
ATOM 1432 O O . VAL A 1 176 ? -5.891 -1.830 19.040 1.00 86.50 176 VAL A O 1
ATOM 1435 N N . ARG A 1 177 ? -4.624 -0.995 20.700 1.00 89.38 177 ARG A N 1
ATOM 1436 C CA . ARG A 1 177 ? -5.490 -1.491 21.780 1.00 89.38 177 ARG A CA 1
ATOM 1437 C C . ARG A 1 177 ? -6.824 -0.745 21.816 1.00 89.38 177 ARG A C 1
ATOM 1439 O O . ARG A 1 177 ? -7.859 -1.391 21.932 1.00 89.38 177 ARG A O 1
ATOM 1446 N N . LEU A 1 178 ? -6.808 0.574 21.621 1.00 93.94 178 LEU A N 1
ATOM 1447 C CA . LEU A 1 178 ? -8.012 1.398 21.535 1.00 93.94 178 LEU A CA 1
ATOM 1448 C C . LEU A 1 178 ? -8.912 0.974 20.364 1.00 93.94 178 LEU A C 1
ATOM 1450 O O . LEU A 1 178 ? -10.114 0.813 20.552 1.00 93.94 178 LEU A O 1
ATOM 1454 N N . GLU A 1 179 ? -8.342 0.736 19.176 1.00 91.12 179 GLU A N 1
ATOM 1455 C CA . GLU A 1 179 ? -9.091 0.222 18.015 1.00 91.12 179 GLU A CA 1
ATOM 1456 C C . GLU A 1 179 ? -9.788 -1.104 18.343 1.00 91.12 179 GLU A C 1
ATOM 1458 O O . GLU A 1 179 ? -10.947 -1.314 17.982 1.00 91.12 179 GLU A O 1
ATOM 1463 N N . THR A 1 180 ? -9.081 -1.993 19.045 1.00 86.06 180 THR A N 1
ATOM 1464 C CA . THR A 1 180 ? -9.613 -3.294 19.465 1.00 86.06 180 THR A CA 1
ATOM 1465 C C . THR A 1 180 ? -10.786 -3.118 20.428 1.00 86.06 180 THR A C 1
ATOM 1467 O O . THR A 1 180 ? -11.851 -3.680 20.178 1.00 86.06 180 THR A O 1
ATOM 1470 N N . ALA A 1 181 ? -10.636 -2.268 21.447 1.00 92.31 181 ALA A N 1
ATOM 1471 C CA . ALA A 1 181 ? -11.680 -1.989 22.429 1.00 92.31 181 ALA A CA 1
ATOM 1472 C C . ALA A 1 181 ? -12.944 -1.395 21.787 1.00 92.31 181 ALA A C 1
ATOM 1474 O O . ALA A 1 181 ? -14.056 -1.834 22.070 1.00 92.31 181 ALA A O 1
ATOM 1475 N N . VAL A 1 182 ? -12.781 -0.434 20.870 1.00 91.62 182 VAL A N 1
ATOM 1476 C CA . VAL A 1 182 ? -13.899 0.182 20.135 1.00 91.62 182 VAL A CA 1
ATOM 1477 C C . VAL A 1 182 ? -14.607 -0.836 19.244 1.00 91.62 182 VAL A C 1
ATOM 1479 O O . VAL A 1 182 ? -15.836 -0.868 19.207 1.00 91.62 182 VAL A O 1
ATOM 1482 N N . ARG A 1 183 ? -13.853 -1.678 18.528 1.00 88.31 183 ARG A N 1
ATOM 1483 C CA . ARG A 1 183 ? -14.420 -2.714 17.652 1.00 88.31 183 ARG A CA 1
ATOM 1484 C C . ARG A 1 183 ? -15.219 -3.749 18.441 1.00 88.31 183 ARG A C 1
ATOM 1486 O O . ARG A 1 183 ? -16.281 -4.163 17.981 1.00 88.31 183 ARG A O 1
ATOM 1493 N N . ASP A 1 184 ? -14.695 -4.162 19.589 1.00 91.44 184 ASP A N 1
ATOM 1494 C CA . ASP A 1 184 ? -15.260 -5.242 20.399 1.00 91.44 184 ASP A CA 1
ATOM 1495 C C . ASP A 1 184 ? -16.280 -4.716 21.434 1.00 91.44 184 ASP A C 1
ATOM 1497 O O . ASP A 1 184 ? -16.869 -5.505 22.171 1.00 91.44 184 ASP A O 1
ATOM 1501 N N . LEU A 1 185 ? -16.535 -3.395 21.440 1.00 91.38 185 LEU A N 1
ATOM 1502 C CA . LEU A 1 185 ? -17.396 -2.683 22.394 1.00 91.38 185 LEU A CA 1
ATOM 1503 C C . LEU A 1 185 ? -17.018 -2.976 23.858 1.00 91.38 185 LEU A C 1
ATOM 1505 O O . LEU A 1 185 ? -17.876 -3.094 24.732 1.00 91.38 185 LEU A O 1
ATOM 1509 N N . ASP A 1 186 ? -15.717 -3.107 24.114 1.00 95.00 186 ASP A N 1
ATOM 1510 C CA . ASP A 1 186 ? -15.159 -3.411 25.427 1.00 95.00 186 ASP A CA 1
ATOM 1511 C C . ASP A 1 186 ? -14.866 -2.109 26.180 1.00 95.00 186 ASP A C 1
ATOM 1513 O O . ASP A 1 186 ? -13.828 -1.465 25.995 1.00 95.00 186 ASP A O 1
ATOM 1517 N N . SER A 1 187 ? -15.806 -1.705 27.035 1.00 93.00 187 SER A N 1
ATOM 1518 C CA . SER A 1 187 ? -15.685 -0.489 27.840 1.00 93.00 187 SER A CA 1
ATOM 1519 C C . SER A 1 187 ? -14.530 -0.553 28.844 1.00 93.00 187 SER A C 1
ATOM 1521 O O . SER A 1 187 ? -13.889 0.465 29.092 1.00 93.00 187 SER A O 1
ATOM 1523 N N . GLY A 1 188 ? -14.230 -1.736 29.391 1.00 93.56 188 GLY A N 1
ATOM 1524 C CA . GLY A 1 188 ? -13.147 -1.915 30.358 1.00 93.56 188 GLY A CA 1
ATOM 1525 C C . GLY A 1 188 ? -11.782 -1.752 29.698 1.00 93.56 188 GLY A C 1
ATOM 1526 O O . GLY A 1 188 ? -10.935 -1.005 30.182 1.00 93.56 188 GLY A O 1
ATOM 1527 N N . GLN A 1 189 ? -11.589 -2.380 28.536 1.00 93.06 189 GLN A N 1
ATOM 1528 C CA . GLN A 1 189 ? -10.363 -2.205 27.764 1.00 93.06 189 GLN A CA 1
ATOM 1529 C C . GLN A 1 189 ? -10.202 -0.763 27.264 1.00 93.06 189 GLN A C 1
ATOM 1531 O O . GLN A 1 189 ? -9.078 -0.258 27.225 1.00 93.06 189 GLN A O 1
ATOM 1536 N N . LEU A 1 190 ? -11.297 -0.094 26.890 1.00 93.62 190 LEU A N 1
ATOM 1537 C CA . LEU A 1 190 ? -11.265 1.314 26.494 1.00 93.62 190 LEU A CA 1
ATOM 1538 C C . LEU A 1 190 ? -10.804 2.201 27.655 1.00 93.62 190 LEU A C 1
ATOM 1540 O O . LEU A 1 190 ? -9.933 3.046 27.455 1.00 93.62 190 LEU A O 1
ATOM 1544 N N . GLU A 1 191 ? -11.338 1.983 28.858 1.00 93.44 191 GLU A N 1
ATOM 1545 C CA . GLU A 1 191 ? -10.945 2.718 30.062 1.00 93.44 191 GLU A CA 1
ATOM 1546 C C . GLU A 1 191 ? -9.454 2.534 30.378 1.00 93.44 191 GLU A C 1
ATOM 1548 O O . GLU A 1 191 ? -8.734 3.523 30.501 1.00 93.44 191 GLU A O 1
ATOM 1553 N N . GLU A 1 192 ? -8.952 1.295 30.356 1.00 94.00 192 GLU A N 1
ATOM 1554 C CA . GLU A 1 192 ? -7.518 1.024 30.531 1.00 94.00 192 GLU A CA 1
ATOM 1555 C C . GLU A 1 192 ? -6.635 1.722 29.484 1.00 94.00 192 GLU A C 1
ATOM 1557 O O . GLU A 1 192 ? -5.496 2.100 29.772 1.00 94.00 192 GLU A O 1
ATOM 1562 N N . CYS A 1 193 ? -7.113 1.849 28.241 1.00 92.62 193 CYS A N 1
ATOM 1563 C CA . CYS A 1 193 ? -6.372 2.547 27.193 1.00 92.62 193 CYS A CA 1
ATOM 1564 C C . CYS A 1 193 ? -6.308 4.051 27.471 1.00 92.62 193 CYS A C 1
ATOM 1566 O O . CYS A 1 193 ? -5.230 4.633 27.350 1.00 92.62 193 CYS A O 1
ATOM 1568 N N . CYS A 1 194 ? -7.428 4.662 27.865 1.00 91.44 194 CYS A N 1
ATOM 1569 C CA . CYS A 1 194 ? -7.496 6.079 28.221 1.00 91.44 194 CYS A CA 1
ATOM 1570 C C . CYS A 1 194 ? -6.550 6.420 29.379 1.00 91.44 194 CYS A C 1
ATOM 1572 O O . CYS A 1 194 ? -5.744 7.341 29.242 1.00 91.44 194 CYS A O 1
ATOM 1574 N N . ASP A 1 195 ? -6.565 5.630 30.455 1.00 91.56 195 ASP A N 1
ATOM 1575 C CA . ASP A 1 195 ? -5.692 5.845 31.615 1.00 91.56 195 ASP A CA 1
ATOM 1576 C C . ASP A 1 195 ? -4.209 5.784 31.216 1.00 91.56 195 ASP A C 1
ATOM 1578 O O . ASP A 1 195 ? -3.404 6.636 31.596 1.00 91.56 195 ASP A O 1
ATOM 1582 N N . ARG A 1 196 ? -3.838 4.826 30.357 1.00 92.00 196 ARG A N 1
ATOM 1583 C CA . ARG A 1 196 ? -2.462 4.707 29.847 1.00 92.00 196 ARG A CA 1
ATOM 1584 C C . ARG A 1 196 ? -2.032 5.900 29.002 1.00 92.00 196 ARG A C 1
ATOM 1586 O O . ARG A 1 196 ? -0.868 6.290 29.083 1.00 92.00 196 ARG A O 1
ATOM 1593 N N . PHE A 1 197 ? -2.925 6.475 28.195 1.00 92.50 197 PHE A N 1
ATOM 1594 C CA . PHE A 1 197 ? -2.604 7.699 27.459 1.00 92.50 197 PHE A CA 1
ATOM 1595 C C . PHE A 1 197 ? -2.321 8.863 28.424 1.00 92.50 197 PHE A C 1
ATOM 1597 O O . PHE A 1 197 ? -1.346 9.591 28.233 1.00 92.50 197 PHE A O 1
ATOM 1604 N N . GLU A 1 198 ? -3.111 9.015 29.492 1.00 88.19 198 GLU A N 1
ATOM 1605 C CA . GLU A 1 198 ? -2.899 10.059 30.511 1.00 88.19 198 GLU A CA 1
ATOM 1606 C C . GLU A 1 198 ? -1.586 9.872 31.296 1.00 88.19 198 GLU A C 1
ATOM 1608 O O . GLU A 1 198 ? -0.857 10.836 31.571 1.00 88.19 198 GLU A O 1
ATOM 1613 N N . GLU A 1 199 ? -1.237 8.627 31.621 1.00 87.88 199 GLU A N 1
ATOM 1614 C CA . GLU A 1 199 ? 0.037 8.297 32.265 1.00 87.88 199 GLU A CA 1
ATOM 1615 C C . GLU A 1 199 ? 1.234 8.673 31.382 1.00 87.88 199 GLU A C 1
ATOM 1617 O O . GLU A 1 199 ? 2.202 9.265 31.870 1.00 87.88 199 GLU A O 1
ATOM 1622 N N . GLN A 1 200 ? 1.168 8.365 30.082 1.00 82.88 200 GLN A N 1
ATOM 1623 C CA . GLN A 1 200 ? 2.241 8.669 29.133 1.00 82.88 200 GLN A CA 1
ATOM 1624 C C . GLN A 1 200 ? 2.404 10.181 28.909 1.00 82.88 200 GLN A C 1
ATOM 1626 O O . GLN A 1 200 ? 3.534 10.673 28.925 1.00 82.88 200 GLN A O 1
ATOM 1631 N N . LYS A 1 201 ? 1.300 10.939 28.838 1.00 79.69 201 LYS A N 1
ATOM 1632 C CA . LYS A 1 201 ? 1.313 12.415 28.809 1.00 79.69 201 LYS A CA 1
ATOM 1633 C C . LYS A 1 201 ? 2.142 13.015 29.951 1.00 79.69 201 LYS A C 1
ATOM 1635 O O . LYS A 1 201 ? 2.930 13.945 29.768 1.00 79.69 201 LYS A O 1
ATOM 1640 N N . THR A 1 202 ? 1.995 12.460 31.153 1.00 63.75 202 THR A N 1
ATOM 1641 C CA . THR A 1 202 ? 2.682 12.9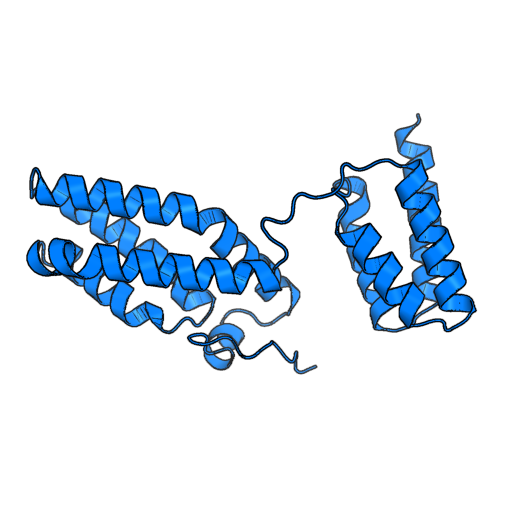55 32.357 1.00 63.75 202 THR A CA 1
ATOM 1642 C C . THR A 1 202 ? 4.194 12.682 32.331 1.00 63.75 202 THR A C 1
ATOM 1644 O O . THR A 1 202 ? 4.958 13.363 33.019 1.00 63.75 202 THR A O 1
ATOM 1647 N N . GLN A 1 203 ? 4.647 11.705 31.539 1.00 60.25 203 GLN A N 1
ATOM 1648 C CA . GLN A 1 203 ? 6.061 11.341 31.410 1.00 60.25 203 GLN A CA 1
ATOM 1649 C C . GLN A 1 203 ? 6.801 12.167 30.351 1.00 60.25 203 GLN A C 1
ATOM 1651 O O . GLN A 1 203 ? 7.983 12.427 30.538 1.00 60.25 203 GLN A O 1
ATOM 1656 N N . GLU A 1 204 ? 6.124 12.632 29.296 1.00 55.19 204 GLU A N 1
ATOM 1657 C CA . GLU A 1 204 ? 6.727 13.487 28.254 1.00 55.19 204 GLU A CA 1
ATOM 1658 C C . GLU A 1 204 ? 6.853 14.968 28.675 1.00 55.19 204 GLU A C 1
ATOM 1660 O O . GLU A 1 204 ? 7.601 15.729 28.066 1.00 55.19 204 GLU A O 1
ATOM 1665 N N . THR A 1 205 ? 6.166 15.384 29.748 1.00 54.59 205 THR A N 1
ATOM 1666 C CA . THR A 1 205 ? 6.219 16.764 30.282 1.00 54.59 205 THR A CA 1
ATOM 1667 C C . THR A 1 205 ? 7.322 16.962 31.347 1.00 54.59 205 THR A C 1
ATOM 1669 O O . THR A 1 205 ? 7.412 18.030 31.956 1.00 54.59 205 THR A O 1
ATOM 1672 N N . LYS A 1 206 ? 8.152 15.942 31.613 1.00 40.62 206 LYS A N 1
ATOM 1673 C CA . LYS A 1 206 ? 9.290 15.983 32.554 1.00 40.62 206 LYS A CA 1
ATOM 1674 C C . LYS A 1 206 ? 10.625 15.968 31.824 1.00 40.62 206 LYS A C 1
ATOM 1676 O O . LYS A 1 206 ? 11.530 16.685 32.305 1.00 40.62 206 LYS A O 1
#

pLDDT: mean 87.75, std 12.1, range [38.81, 98.5]

Radius of gyration: 22.26 Å; chains: 1; bounding box: 46×36×62 Å

Sequence (206 aa):
MEYHLPQIPGIDWEKAHRYLPTKQMLTETLREFVRSAAKQTELLTEYRQAVLREPTTENYAAFRIQAHAMKSALRSIGADLFDPAFALETAGREEDPVPIREKTESFIGEYLALTERLKAITGEGEEKEAFYEPVFFERLYRLKAAMDAFDIATLQETFREIAAMDIPLSYKEQMVRLETAVRDLDSGQLEECCDRFEEQKTQETK

Foldseek 3Di:
DDDDDPDDPFADVVQLCVLQVDPVSLLVLLLVLLVCLVVLLVQLVVLLVVCVVPLDLVSLVSNLVSLVVNLVSCSNRRGNLNVLSVVSNVCSVVSPSPCSVPRSVVSSVVSVVSSVSSCVVSVPPQQAAEDDPVVLLVLLVQLLVCLVVVVLVSNVVSLVNNVSHPDDPLLVVLNVQCVVCNVVSPSPSSVVSSVVVVVVVVVVVD

Secondary structure (DSSP, 8-state):
--------TTB-HHHHHTT--SHHHHHHHHHHHHHHHHHHHHHHHHHHHHHHH---HHHHHHHHHHHHHHHHHHHHTTBTTHHHHHHHHHHHHTT-HHHHHHHHHHHHHHHHHHHHHHHHHHTTTS-PBPP-HHHHHHHHHHHHHHHHTT-HHHHHHHHHHHHTB---GGGHHHHHHHHHHHHHT-HHHHHHHHHHHHHHHHHHT-